Protein AF-A0A9X4XJL2-F1 (afdb_monomer)

Nearest PDB structures (foldseek):
  5z7b-assembly1_A  TM=2.383E-01  e=1.051E+00  Corynebacterium glutamicum
  8h4l-assembly1_R  TM=2.242E-01  e=2.282E+00  Homo sapiens
  4zm1-assembly1_A  TM=1.437E-01  e=2.025E+00  Shigella flexneri

Solvent-accessible surface area (backbone atoms only — not comparable to full-atom values): 13896 Å² total; per-residue (Å²): 134,85,81,73,72,70,50,56,80,42,78,64,82,95,44,74,49,75,41,56,42,45,48,38,61,59,50,13,57,54,59,74,47,55,48,69,60,44,52,54,51,51,52,54,50,52,56,53,44,74,67,44,82,94,51,90,67,66,58,69,65,26,46,36,85,48,71,45,67,43,88,90,81,60,48,78,39,86,39,34,38,28,21,66,59,26,50,53,53,52,29,79,74,33,76,62,73,62,17,56,50,26,43,53,50,54,52,52,49,52,52,49,52,50,50,52,51,51,52,51,51,50,53,54,54,30,53,50,35,38,72,74,35,68,74,59,9,56,53,27,49,55,52,51,50,54,53,53,51,51,53,51,52,53,51,47,63,63,44,46,65,57,50,51,63,53,58,77,59,48,43,97,86,64,30,22,48,58,66,55,50,22,60,76,70,75,45,59,59,70,61,53,53,50,52,33,31,76,70,60,35,23,43,90,92,53,85,43,63,28,68,74,28,36,77,73,47,30,33,47,78,44,76,56,96,88,38,83,38,50,28,30,26,68,61,22,53,51,51,46,52,66,55,54,53,66,72,78,108

Secondary structure (DSSP, 8-state):
-------EEEEETTEEEEE-EEEHHHHHHHTTS-HHHHHHHHHHHHHHHHT-SSS---GGGTEEEEEEEPTTT--EEEEEEEEHHHHHHHHHTS-SHHHHHHHHHHHHHHHHHHHHHHHHHHHHHHHHHHHH-HHHHHHHHHHHHHHHHHHHHHHHHHHHHHHHHHHTT-BTTTBEEHHHHHHHTT--HHHHHHHHHHTTSB-TTSSPBPHHHHHTTSEEEEEETTEEEEEE-HHHHHHHHHHHGGG--

pLDDT: mean 84.7, std 14.56, range [26.33, 97.69]

Organism: NCBI:txid154288

Foldseek 3Di:
DPPPPQADWDDDDPDTDGFGFDKLCVLCVQLVHHSVVSVVVLVVVVVVQVVDPVDNDDSVQAWAWDWDQDPPPRDIDIMTGGGPVNLVVVLVVDDDPSSVSSVVVVVVVVVVSVVVVVVVVLLVVLVVQLVVDDPSVVVSVVVNCVVVVVVVVVVCVVVVVVVVLVVVQQDPVQWHALVRLCVSLVHDSVVLVVVCVVVQQAPPPDQDGDPVVVVVVQWDWDQDPNDTGITGHPVVSVVCCVPVVVVVD

Radius of gyration: 25.25 Å; Cα contacts (8 Å, |Δi|>4): 259; chains: 1; bounding box: 56×45×78 Å

Sequence (249 aa):
MNNVKLGISQSKGYENVEIKTISSREVATMMEMTHDNLLKKISKHIENFNKIEDVKINVFNYFLETTYKQTGNGKECKEYQVTKRGCEFLAHKTTGVKGDLFTVRYMERFEQMEKAIQERNEKASLLLAIYEGGQLGVSASKRLVEIETKELSQQVQVMTPKAESYDQFIDADGTYSTTNACKMLGLKRAEVFQWLRDKGLVYKKKTEATQKAVDKGYFKHVIKGGHSTMVITPKGIEFLRDTFLKQAS

Structure (mmCIF, N/CA/C/O backbone):
data_AF-A0A9X4XJL2-F1
#
_entry.id   AF-A0A9X4XJL2-F1
#
loop_
_atom_site.group_PDB
_atom_site.id
_atom_site.type_symbol
_atom_site.label_atom_id
_atom_site.label_alt_id
_atom_site.label_comp_id
_atom_site.label_asym_id
_atom_site.label_entity_id
_atom_site.label_seq_id
_atom_site.pdbx_PDB_ins_code
_atom_site.Cartn_x
_atom_site.Cartn_y
_atom_site.Cartn_z
_atom_site.occupancy
_atom_site.B_iso_or_equiv
_atom_site.auth_seq_id
_atom_site.auth_comp_id
_atom_site.auth_asym_id
_atom_site.auth_atom_id
_atom_site.pdbx_PDB_model_num
ATOM 1 N N . MET A 1 1 ? 11.492 3.601 -4.128 1.00 27.19 1 MET A N 1
ATOM 2 C CA . MET A 1 1 ? 11.412 3.335 -2.676 1.00 27.19 1 MET A CA 1
ATOM 3 C C . MET A 1 1 ? 10.044 3.781 -2.184 1.00 27.19 1 MET A C 1
ATOM 5 O O . MET A 1 1 ? 9.826 4.969 -1.986 1.00 27.19 1 MET A O 1
ATOM 9 N N . ASN A 1 2 ? 9.091 2.852 -2.087 1.00 26.33 2 ASN A N 1
ATOM 10 C CA . ASN A 1 2 ? 7.805 3.133 -1.455 1.00 26.33 2 ASN A CA 1
ATOM 11 C C . ASN A 1 2 ? 8.038 3.145 0.056 1.00 26.33 2 ASN A C 1
ATOM 13 O O . ASN A 1 2 ? 8.175 2.088 0.664 1.00 26.33 2 ASN A O 1
ATOM 17 N N . ASN A 1 3 ? 8.124 4.336 0.647 1.00 30.69 3 ASN A N 1
ATOM 18 C CA . ASN A 1 3 ? 8.116 4.496 2.098 1.00 30.69 3 ASN A CA 1
ATOM 19 C C . ASN A 1 3 ? 6.730 4.099 2.612 1.00 30.69 3 ASN A C 1
ATOM 21 O O . ASN A 1 3 ? 5.824 4.929 2.701 1.00 30.69 3 ASN A O 1
ATOM 25 N N . VAL A 1 4 ? 6.552 2.815 2.918 1.00 37.84 4 VAL A N 1
ATOM 26 C CA . VAL A 1 4 ? 5.419 2.351 3.713 1.00 37.84 4 VAL A CA 1
ATOM 27 C C . VAL A 1 4 ? 5.599 2.974 5.098 1.00 37.84 4 VAL A C 1
ATOM 29 O O . VAL A 1 4 ? 6.494 2.589 5.844 1.00 37.84 4 VAL A O 1
ATOM 32 N N . LYS A 1 5 ? 4.804 3.996 5.432 1.00 47.28 5 LYS A N 1
ATOM 33 C CA . LYS A 1 5 ? 4.668 4.441 6.825 1.00 47.28 5 LYS A CA 1
ATOM 34 C C . LYS A 1 5 ? 3.979 3.300 7.578 1.00 47.28 5 LYS A C 1
ATOM 36 O O . LYS A 1 5 ? 2.821 3.020 7.294 1.00 47.28 5 LYS A O 1
ATOM 41 N N . LEU A 1 6 ? 4.708 2.611 8.456 1.00 49.56 6 LEU A N 1
ATOM 42 C CA . LEU A 1 6 ? 4.277 1.335 9.053 1.00 49.56 6 LEU A CA 1
ATOM 43 C C . LEU A 1 6 ? 3.427 1.465 10.328 1.00 49.56 6 LEU A C 1
ATOM 45 O O . LEU A 1 6 ? 2.898 0.465 10.807 1.00 49.56 6 LEU A O 1
ATOM 49 N N . GLY A 1 7 ? 3.176 2.677 10.819 1.00 54.03 7 GLY A N 1
ATOM 50 C CA . GLY A 1 7 ? 2.242 2.877 11.920 1.00 54.03 7 GLY A CA 1
ATOM 51 C C . GLY A 1 7 ? 2.386 4.220 12.616 1.00 54.03 7 GLY A C 1
ATOM 52 O O . GLY A 1 7 ? 3.206 5.059 12.238 1.00 54.03 7 GLY A O 1
ATOM 53 N N . ILE A 1 8 ? 1.565 4.405 13.648 1.00 57.97 8 ILE A N 1
ATOM 54 C CA . ILE A 1 8 ? 1.714 5.461 14.653 1.00 57.97 8 ILE A CA 1
ATOM 55 C C . ILE A 1 8 ? 2.038 4.765 15.978 1.00 57.97 8 ILE A C 1
ATOM 57 O O . ILE A 1 8 ? 1.364 3.804 16.354 1.00 57.97 8 ILE A O 1
ATOM 61 N N . SER A 1 9 ? 3.070 5.235 16.678 1.00 52.47 9 SER A N 1
ATOM 62 C CA . SER A 1 9 ? 3.446 4.728 18.000 1.00 52.47 9 SER A CA 1
ATOM 63 C C . SER A 1 9 ? 2.454 5.206 19.063 1.00 52.47 9 SER A C 1
ATOM 65 O O . SER A 1 9 ? 2.155 6.399 19.137 1.00 52.47 9 SER A O 1
ATOM 67 N N . GLN A 1 10 ? 1.966 4.290 19.902 1.00 48.38 10 GLN A N 1
ATOM 68 C CA . GLN A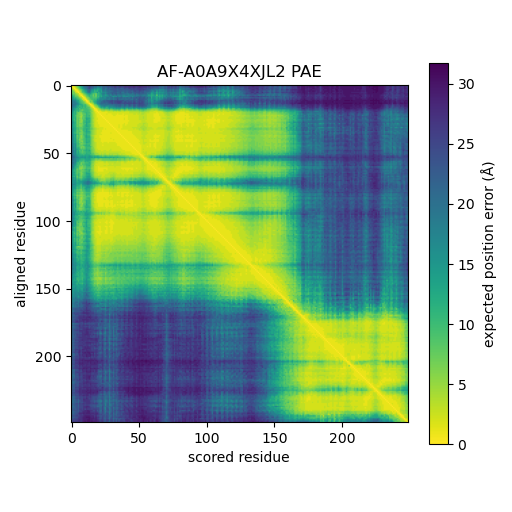 1 10 ? 1.284 4.628 21.154 1.00 48.38 10 GLN A CA 1
ATOM 69 C C . GLN A 1 10 ? 2.072 4.072 22.340 1.00 48.38 10 GLN A C 1
ATOM 71 O O . GLN A 1 10 ? 2.514 2.923 22.308 1.00 48.38 10 GLN A O 1
ATOM 76 N N . SER A 1 11 ? 2.196 4.869 23.402 1.00 43.78 11 SER A N 1
ATOM 77 C CA . SER A 1 11 ? 2.666 4.398 24.701 1.00 43.78 11 SER A CA 1
ATOM 78 C C . SER A 1 11 ? 1.482 3.862 25.509 1.00 43.78 11 SER A C 1
ATOM 80 O O . SER A 1 11 ? 0.509 4.571 25.772 1.00 43.78 11 SER A O 1
ATOM 82 N N . LYS A 1 12 ? 1.554 2.595 25.923 1.00 38.97 12 LYS A N 1
ATOM 83 C CA . LYS A 1 12 ? 0.644 2.020 26.920 1.00 38.97 12 LYS A CA 1
ATOM 84 C C . LYS A 1 12 ? 1.492 1.477 28.069 1.00 38.97 12 LYS A C 1
ATOM 86 O O . LYS A 1 12 ? 1.874 0.314 28.078 1.00 38.97 12 LYS A O 1
ATOM 91 N N . GLY A 1 13 ? 1.841 2.343 29.021 1.00 52.84 13 GLY A N 1
ATOM 92 C CA . GLY A 1 13 ? 2.841 2.013 30.045 1.00 52.84 13 GLY A CA 1
ATOM 93 C C . GLY A 1 13 ? 4.254 1.933 29.451 1.00 52.84 13 GLY A C 1
ATOM 94 O O . GLY A 1 13 ? 4.650 2.837 28.720 1.00 52.84 13 GLY A O 1
ATOM 95 N N . TYR A 1 14 ? 5.003 0.866 29.758 1.00 37.62 14 TYR A N 1
ATOM 96 C CA . TYR A 1 14 ? 6.385 0.644 29.292 1.00 37.62 14 TYR A CA 1
ATOM 97 C C . TYR A 1 14 ? 6.495 0.041 27.876 1.00 37.62 14 TYR A C 1
ATOM 99 O O . TYR A 1 14 ? 7.600 -0.080 27.353 1.00 37.62 14 TYR A O 1
ATOM 107 N N . GLU A 1 15 ? 5.379 -0.319 27.233 1.00 37.50 15 GLU A N 1
ATOM 108 C CA . GLU A 1 15 ? 5.375 -0.904 25.887 1.00 37.50 15 GLU A CA 1
ATOM 109 C C . GLU A 1 15 ? 4.966 0.131 24.828 1.00 37.50 15 GLU A C 1
ATOM 111 O O . GLU A 1 15 ? 3.871 0.703 24.866 1.00 37.50 15 GLU A O 1
ATOM 116 N N . ASN A 1 16 ? 5.854 0.359 23.855 1.00 50.12 16 ASN A N 1
ATOM 117 C CA . ASN A 1 16 ? 5.514 1.017 22.594 1.00 50.12 16 ASN A CA 1
ATOM 118 C C . ASN A 1 16 ? 4.884 -0.027 21.667 1.00 50.12 16 ASN A C 1
ATOM 120 O O . ASN A 1 16 ? 5.592 -0.858 21.099 1.00 50.12 16 ASN A O 1
ATOM 124 N N . VAL A 1 17 ? 3.562 0.017 21.498 1.00 56.72 17 VAL A N 1
ATOM 125 C CA . VAL A 1 17 ? 2.870 -0.847 20.533 1.00 56.72 17 VAL A CA 1
ATOM 126 C C . VAL A 1 17 ? 2.779 -0.097 19.208 1.00 56.72 17 VAL A C 1
ATOM 128 O O . VAL A 1 17 ? 2.128 0.945 19.111 1.00 56.72 17 VAL A O 1
ATOM 131 N N . GLU A 1 18 ? 3.448 -0.611 18.177 1.00 70.88 18 GLU A N 1
ATOM 132 C CA . GLU A 1 18 ? 3.324 -0.091 16.815 1.00 70.88 18 GLU A CA 1
ATOM 133 C C . GLU A 1 18 ? 1.948 -0.476 16.255 1.00 70.88 18 GLU A C 1
ATOM 135 O O . GLU A 1 18 ? 1.662 -1.644 15.980 1.00 70.88 18 GLU A O 1
ATOM 140 N N . ILE A 1 19 ? 1.057 0.510 16.111 1.00 79.75 19 ILE A N 1
ATOM 141 C CA . ILE A 1 19 ? -0.278 0.273 15.564 1.00 79.75 19 ILE A CA 1
ATOM 142 C C . ILE A 1 19 ? -0.204 0.359 14.044 1.00 79.75 19 ILE A C 1
ATOM 144 O O . ILE A 1 19 ? -0.042 1.440 13.469 1.00 79.75 19 ILE A O 1
ATOM 148 N N . LYS A 1 20 ? -0.387 -0.793 13.395 1.00 90.56 20 LYS A N 1
ATOM 149 C CA . LYS A 1 20 ? -0.485 -0.898 11.937 1.00 90.56 20 LYS A CA 1
ATOM 150 C C . LYS A 1 20 ? -1.740 -0.175 11.462 1.00 90.56 20 LYS A C 1
ATOM 152 O O . LYS A 1 20 ? -2.849 -0.430 11.944 1.00 90.56 20 LYS A O 1
ATOM 157 N N . THR A 1 21 ? -1.561 0.727 10.508 1.00 94.06 21 THR A N 1
ATOM 158 C CA . THR A 1 21 ? -2.636 1.565 9.976 1.00 94.06 21 THR A CA 1
ATOM 159 C C . THR A 1 21 ? -2.495 1.751 8.471 1.00 94.06 21 THR A C 1
ATOM 161 O O . THR A 1 21 ? -1.401 1.653 7.920 1.00 94.06 21 THR A O 1
ATOM 164 N N . ILE A 1 22 ? -3.618 2.023 7.812 1.00 94.69 22 ILE A N 1
ATOM 165 C CA . ILE A 1 22 ? -3.701 2.388 6.399 1.00 94.69 22 ILE A CA 1
ATOM 166 C C . ILE A 1 22 ? -4.167 3.842 6.319 1.00 94.69 22 ILE A C 1
ATOM 168 O O . ILE A 1 22 ? -5.108 4.240 7.006 1.00 94.69 22 ILE A O 1
ATOM 172 N N . SER A 1 23 ? -3.539 4.646 5.462 1.00 95.56 23 SER A N 1
ATOM 173 C CA . SER A 1 23 ? -3.968 6.034 5.274 1.00 95.56 23 SER A CA 1
ATOM 174 C C . SER A 1 23 ? -5.397 6.108 4.725 1.00 95.56 23 SER A C 1
ATOM 176 O O . SER A 1 23 ? -5.787 5.337 3.850 1.00 95.56 23 SER A O 1
ATOM 178 N N . SER A 1 24 ? -6.185 7.081 5.172 1.00 96.44 24 SER A N 1
ATOM 179 C CA . SER A 1 24 ? -7.554 7.278 4.673 1.00 96.44 24 SER A CA 1
ATOM 180 C C . SER A 1 24 ? -7.608 7.555 3.166 1.00 96.44 24 SER A C 1
ATOM 182 O O . SER A 1 24 ? -8.603 7.234 2.530 1.00 96.44 24 SER A O 1
ATOM 184 N N . ARG A 1 25 ? -6.539 8.077 2.553 1.00 94.25 25 ARG A N 1
ATOM 185 C CA . ARG A 1 25 ? -6.450 8.193 1.088 1.00 94.25 25 ARG A CA 1
ATOM 186 C C . ARG A 1 25 ? -6.420 6.826 0.413 1.00 94.25 25 ARG A C 1
ATOM 188 O O . ARG A 1 25 ? -7.146 6.597 -0.545 1.00 94.25 25 ARG A O 1
ATOM 195 N N . GLU A 1 26 ? -5.619 5.912 0.945 1.00 95.00 26 GLU A N 1
ATOM 196 C CA . GLU A 1 26 ? -5.543 4.539 0.453 1.00 95.00 26 GLU A CA 1
ATOM 197 C C . GLU A 1 26 ? -6.852 3.776 0.711 1.00 95.00 26 GLU A C 1
ATOM 199 O O . GLU A 1 26 ? -7.365 3.127 -0.199 1.00 95.00 26 GLU A O 1
ATOM 204 N N . VAL A 1 27 ? -7.461 3.934 1.893 1.00 96.81 27 VAL A N 1
ATOM 205 C CA . VAL A 1 27 ? -8.791 3.369 2.189 1.00 96.81 27 VAL A CA 1
ATOM 206 C C . VAL A 1 27 ? -9.847 3.892 1.211 1.00 96.81 27 VAL A C 1
ATOM 208 O O . VAL A 1 27 ? -10.667 3.113 0.732 1.00 96.81 27 VAL A O 1
ATOM 211 N N . ALA A 1 28 ? -9.822 5.183 0.864 1.00 95.69 28 ALA A N 1
ATOM 212 C CA . ALA A 1 28 ? -10.771 5.763 -0.088 1.00 95.69 28 ALA A CA 1
ATOM 213 C C . ALA A 1 28 ? -10.651 5.106 -1.473 1.00 95.69 28 ALA A C 1
ATOM 215 O O . ALA A 1 28 ? -11.667 4.728 -2.058 1.00 95.69 28 ALA A O 1
ATOM 216 N N . THR A 1 29 ? -9.420 4.866 -1.939 1.00 94.94 29 THR A N 1
ATOM 217 C CA . THR A 1 29 ? -9.152 4.094 -3.161 1.00 94.94 29 THR A CA 1
ATOM 218 C C . THR A 1 29 ? -9.683 2.664 -3.053 1.00 94.94 29 THR A C 1
ATOM 220 O O . THR A 1 29 ? -10.363 2.194 -3.965 1.00 94.94 29 THR A O 1
ATOM 223 N N . MET A 1 30 ? -9.437 1.970 -1.934 1.00 94.69 30 MET A N 1
ATOM 224 C CA . MET A 1 30 ? -9.928 0.599 -1.730 1.00 94.69 30 MET A CA 1
ATOM 225 C C . MET A 1 30 ? -11.458 0.516 -1.725 1.00 94.69 30 MET A C 1
ATOM 227 O O . MET A 1 30 ? -12.001 -0.469 -2.221 1.00 94.69 30 MET A O 1
ATOM 231 N N . MET A 1 31 ? -12.137 1.543 -1.207 1.00 94.19 31 MET A N 1
ATOM 232 C CA . MET A 1 31 ? -13.600 1.660 -1.172 1.00 94.19 31 MET A CA 1
ATOM 233 C C . MET A 1 31 ? -14.211 2.273 -2.445 1.00 94.19 31 MET A C 1
ATOM 235 O O . MET A 1 31 ? -15.429 2.454 -2.505 1.00 94.19 31 MET A O 1
ATOM 239 N N . GLU A 1 32 ? -13.391 2.614 -3.443 1.00 93.81 32 GLU A N 1
ATOM 240 C CA . GLU A 1 32 ? -13.813 3.234 -4.708 1.00 93.81 32 GLU A CA 1
ATOM 241 C C . GLU A 1 32 ? -14.633 4.519 -4.505 1.00 93.81 32 GLU A C 1
ATOM 243 O O . GLU A 1 32 ? -15.691 4.724 -5.111 1.00 93.81 32 GLU A O 1
ATOM 248 N N . MET A 1 33 ? -14.147 5.394 -3.620 1.00 92.62 33 MET A N 1
ATOM 249 C CA . MET A 1 33 ? -14.729 6.709 -3.353 1.00 92.62 33 MET A CA 1
ATOM 250 C C . MET A 1 33 ? -13.659 7.792 -3.227 1.00 92.62 33 MET A C 1
ATOM 252 O O . MET A 1 33 ? -12.479 7.517 -3.032 1.00 92.62 33 MET A O 1
ATOM 256 N N . THR A 1 34 ? -14.073 9.054 -3.322 1.00 94.44 34 THR A N 1
ATOM 257 C CA . THR A 1 34 ? -13.159 10.180 -3.113 1.00 94.44 34 THR A CA 1
ATOM 258 C C . THR A 1 34 ? -12.729 10.266 -1.650 1.00 94.44 34 THR A C 1
ATOM 260 O O . THR A 1 34 ? -13.485 9.917 -0.737 1.00 94.44 34 THR A O 1
ATOM 263 N N . HIS A 1 35 ? -11.519 10.781 -1.415 1.00 95.00 35 HIS A N 1
ATOM 264 C CA . HIS A 1 35 ? -11.005 10.978 -0.057 1.00 95.00 35 HIS A CA 1
ATOM 265 C C . HIS A 1 35 ? -11.920 11.882 0.780 1.00 95.00 35 HIS A C 1
ATOM 267 O O . HIS A 1 35 ? -12.228 11.541 1.915 1.00 95.00 35 HIS A O 1
ATOM 273 N N . ASP A 1 36 ? -12.449 12.960 0.195 1.00 94.19 36 ASP A N 1
ATOM 274 C CA . ASP A 1 36 ? -13.407 13.861 0.852 1.00 94.19 36 ASP A CA 1
ATOM 275 C C . ASP A 1 36 ? -14.688 13.140 1.317 1.00 94.19 36 ASP A C 1
ATOM 277 O O . ASP A 1 36 ? -15.130 13.314 2.455 1.00 94.19 36 ASP A O 1
ATOM 281 N N . ASN A 1 37 ? -15.251 12.263 0.477 1.00 96.06 37 ASN A N 1
ATOM 282 C CA . ASN A 1 37 ? -16.430 11.476 0.844 1.00 96.06 37 ASN A CA 1
ATOM 283 C C . ASN A 1 37 ? -16.128 10.509 1.991 1.00 96.06 37 ASN A C 1
ATOM 285 O O . ASN A 1 37 ? -16.953 10.353 2.897 1.00 96.06 37 ASN A O 1
ATOM 289 N N . LEU A 1 38 ? -14.945 9.888 1.987 1.00 97.62 38 LEU A N 1
ATOM 290 C CA . LEU A 1 38 ? -14.531 9.032 3.091 1.00 97.62 38 LEU A CA 1
ATOM 291 C C . LEU A 1 38 ? -14.344 9.832 4.386 1.00 97.62 38 LEU A C 1
ATOM 293 O O . LEU A 1 38 ? -14.813 9.385 5.430 1.00 97.62 38 LEU A O 1
ATOM 297 N N . LEU A 1 39 ? -13.709 11.009 4.339 1.00 97.50 39 LEU A N 1
ATOM 298 C CA . LEU A 1 39 ? -13.531 11.862 5.520 1.00 97.50 39 LEU A CA 1
ATOM 299 C C . LEU A 1 39 ? -14.883 12.224 6.145 1.00 97.50 39 LEU A C 1
ATOM 301 O O . LEU A 1 39 ? -15.064 12.036 7.346 1.00 97.50 39 LEU A O 1
ATOM 305 N N . LYS A 1 40 ? -15.861 12.640 5.330 1.00 97.62 40 LYS A N 1
ATOM 306 C CA . LYS A 1 40 ? -17.237 12.905 5.786 1.00 97.62 40 LYS A CA 1
ATOM 307 C C . LYS A 1 40 ? -17.889 11.665 6.400 1.00 97.62 40 LYS A C 1
ATOM 309 O O . LYS A 1 40 ? -18.535 11.764 7.444 1.00 97.62 40 LYS A O 1
ATOM 314 N N . LYS A 1 41 ? -17.707 10.489 5.783 1.00 97.56 41 LYS A N 1
ATOM 315 C CA . LYS A 1 41 ? -18.221 9.212 6.306 1.00 97.56 41 LYS A CA 1
ATOM 316 C C . LYS A 1 41 ? -17.611 8.885 7.674 1.00 97.56 41 LYS A C 1
ATOM 318 O O . LYS A 1 41 ? -18.354 8.559 8.597 1.00 97.56 41 LYS A O 1
ATOM 323 N N . ILE A 1 42 ? -16.292 9.022 7.826 1.00 97.69 42 ILE A N 1
ATOM 324 C CA . ILE A 1 42 ? -15.585 8.813 9.098 1.00 97.69 42 ILE A CA 1
ATOM 325 C C . ILE A 1 42 ? -16.082 9.803 10.156 1.00 97.69 42 ILE A C 1
ATOM 327 O O . ILE A 1 42 ? -16.461 9.371 11.242 1.00 97.69 42 ILE A O 1
ATOM 331 N N . SER A 1 43 ? -16.168 11.100 9.842 1.00 96.69 43 SER A N 1
ATOM 332 C CA . SER A 1 43 ? -16.673 12.117 10.775 1.00 96.69 43 SER A CA 1
ATOM 333 C C . SER A 1 43 ? -18.085 11.800 11.268 1.00 96.69 43 SER A C 1
ATOM 335 O O . SER A 1 43 ? -18.319 11.803 12.473 1.00 96.69 43 SER A O 1
ATOM 337 N N . LYS A 1 44 ? -18.996 11.395 10.372 1.00 97.44 44 LYS A N 1
ATOM 338 C CA . LYS A 1 44 ? -20.353 10.970 10.749 1.00 97.44 44 LYS A CA 1
ATOM 339 C C . LYS A 1 44 ? -20.352 9.755 11.684 1.00 97.44 44 LYS A C 1
ATOM 341 O O . LYS A 1 44 ? -21.167 9.669 12.599 1.00 97.44 44 LYS A O 1
ATOM 346 N N . HIS A 1 45 ? -19.454 8.795 11.469 1.00 96.56 45 HIS A N 1
ATOM 347 C CA . HIS A 1 45 ? -19.327 7.644 12.364 1.00 96.56 45 HIS A CA 1
ATOM 348 C C . HIS A 1 45 ? -18.763 8.029 13.735 1.00 96.56 45 HIS A C 1
ATOM 350 O O . HIS A 1 45 ? -19.264 7.529 14.737 1.00 96.56 45 HIS A O 1
ATOM 356 N N . ILE A 1 46 ? -17.795 8.946 13.790 1.00 95.75 46 ILE A N 1
ATOM 357 C CA . ILE A 1 46 ? -17.260 9.492 15.045 1.00 95.75 46 ILE A CA 1
ATOM 358 C C . ILE A 1 46 ? -18.359 10.230 15.824 1.00 95.75 46 ILE A C 1
ATOM 360 O O . ILE A 1 46 ? -18.522 10.000 17.019 1.00 95.75 46 ILE A O 1
ATOM 364 N N . GLU A 1 47 ? -19.166 11.054 15.154 1.00 95.75 47 GLU A N 1
ATOM 365 C CA . GLU A 1 47 ? -20.329 11.706 15.770 1.00 95.75 47 GLU A CA 1
ATOM 366 C C . GLU A 1 47 ? -21.323 10.688 16.336 1.00 95.75 47 GLU A C 1
ATOM 368 O O . GLU A 1 47 ? -21.826 10.869 17.441 1.00 95.75 47 GLU A O 1
ATOM 373 N N . ASN A 1 48 ? -21.591 9.599 15.608 1.00 94.88 48 ASN A N 1
ATOM 374 C CA . ASN A 1 48 ? -22.460 8.530 16.095 1.00 94.88 48 ASN A CA 1
ATOM 375 C C . ASN A 1 48 ? -21.854 7.792 17.296 1.00 94.88 48 ASN A C 1
ATOM 377 O O . ASN A 1 48 ? -22.591 7.454 18.214 1.00 94.88 48 ASN A O 1
ATOM 381 N N . PHE A 1 49 ? -20.536 7.562 17.322 1.00 94.12 49 PHE A N 1
ATOM 382 C CA . PHE A 1 49 ? -19.856 6.969 18.479 1.00 94.12 49 PHE A CA 1
ATOM 383 C C . PHE A 1 49 ? -20.020 7.826 19.733 1.00 94.12 49 PHE A C 1
ATOM 385 O O . PHE A 1 49 ? -20.276 7.286 20.802 1.00 94.12 49 PHE A O 1
ATOM 392 N N . ASN A 1 50 ? -19.946 9.149 19.590 1.00 90.94 50 ASN A N 1
ATOM 393 C CA . ASN A 1 50 ? -20.107 10.084 20.704 1.00 90.94 50 ASN A CA 1
ATOM 394 C C . ASN A 1 50 ? -21.550 10.172 21.237 1.00 90.94 50 ASN A C 1
ATOM 396 O O . ASN A 1 50 ? -21.752 10.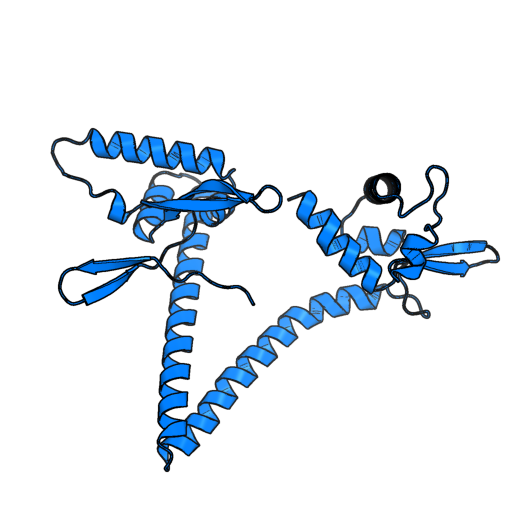719 22.315 1.00 90.94 50 ASN A O 1
ATOM 400 N N . LYS A 1 51 ? -22.544 9.661 20.497 1.00 93.94 51 LYS A N 1
ATOM 401 C CA . LYS A 1 51 ? -23.962 9.628 20.903 1.00 93.94 51 LYS A CA 1
ATOM 402 C C . LYS A 1 51 ? -24.366 8.336 21.619 1.00 93.94 51 LYS A C 1
ATOM 404 O O . LYS A 1 51 ? -25.512 8.216 22.033 1.00 93.94 51 LYS A O 1
ATOM 409 N N . ILE A 1 52 ? -23.473 7.351 21.708 1.00 92.88 52 ILE A N 1
ATOM 410 C CA . ILE A 1 52 ? -23.748 6.089 22.401 1.00 92.88 52 ILE A CA 1
ATOM 411 C C . ILE A 1 52 ? -23.441 6.296 23.887 1.00 92.88 52 ILE A C 1
ATOM 413 O O . ILE A 1 52 ? -22.281 6.450 24.261 1.00 92.88 52 ILE A O 1
ATOM 417 N N . GLU A 1 53 ? -24.481 6.322 24.721 1.00 88.38 53 GLU A N 1
ATOM 418 C CA . GLU A 1 53 ? -24.367 6.626 26.158 1.00 88.38 53 GLU A CA 1
ATOM 419 C C . GLU A 1 53 ? -23.943 5.403 26.990 1.00 88.38 53 GLU A C 1
ATOM 421 O O . GLU A 1 53 ? -23.139 5.533 27.912 1.00 88.38 53 GLU A O 1
ATOM 426 N N . ASP A 1 54 ? -24.401 4.204 26.615 1.00 88.12 54 ASP A N 1
ATOM 427 C CA . ASP A 1 54 ? -24.187 2.973 27.393 1.00 88.12 54 ASP A CA 1
ATOM 428 C C . ASP A 1 54 ? -22.738 2.457 27.359 1.00 88.12 54 ASP A C 1
ATOM 430 O O . ASP A 1 54 ? -22.309 1.701 28.233 1.00 88.12 54 ASP A O 1
ATOM 434 N N . VAL A 1 55 ? -21.966 2.826 26.329 1.00 88.62 55 VAL A N 1
ATOM 435 C CA . VAL A 1 55 ? -20.603 2.324 26.108 1.00 88.62 55 VAL A CA 1
ATOM 436 C C . VAL A 1 55 ? -19.699 3.437 25.595 1.00 88.62 55 VAL A C 1
ATOM 438 O O . VAL A 1 55 ? -19.887 3.960 24.498 1.00 88.62 55 VAL A O 1
ATOM 441 N N . LYS A 1 56 ? -18.621 3.722 26.333 1.00 87.56 56 LYS A N 1
ATOM 442 C CA . LYS A 1 56 ? -17.585 4.662 25.888 1.00 87.56 56 LYS A CA 1
ATOM 443 C C . LYS A 1 56 ? -16.734 4.049 24.774 1.00 87.56 56 LYS A C 1
ATOM 445 O O . LYS A 1 56 ? -15.797 3.289 25.029 1.00 87.56 56 LYS A O 1
ATOM 450 N N . ILE A 1 57 ? -17.022 4.416 23.529 1.00 90.38 57 ILE A N 1
ATOM 451 C CA . ILE A 1 57 ? -16.221 4.006 22.371 1.00 90.38 57 ILE A CA 1
ATOM 452 C C . ILE A 1 57 ? -14.980 4.894 22.261 1.00 90.38 57 ILE A C 1
ATOM 454 O O . ILE A 1 57 ? -15.071 6.102 22.057 1.00 90.38 57 ILE A O 1
ATOM 458 N N . ASN A 1 58 ? -13.793 4.292 22.341 1.00 92.25 58 ASN A N 1
ATOM 459 C CA . ASN A 1 58 ? -12.551 5.003 22.055 1.00 92.25 58 ASN A CA 1
ATOM 460 C C . ASN A 1 58 ? -12.310 5.082 20.536 1.00 92.25 58 ASN A C 1
ATOM 462 O O . ASN A 1 58 ? -11.933 4.086 19.912 1.00 92.25 58 ASN A O 1
ATOM 466 N N . VAL A 1 59 ? -12.494 6.273 19.958 1.00 92.12 59 VAL A N 1
ATOM 467 C CA . VAL A 1 59 ? -12.305 6.555 18.521 1.00 92.12 59 VAL A CA 1
ATOM 468 C C . VAL A 1 59 ? -10.904 6.175 18.033 1.00 92.12 59 VAL A C 1
ATOM 470 O O . VAL A 1 59 ? -10.775 5.648 16.928 1.00 92.12 59 VAL A O 1
ATOM 473 N N . PHE A 1 60 ? -9.871 6.341 18.868 1.00 90.06 60 PHE A N 1
ATOM 474 C CA . PHE A 1 60 ? -8.482 6.022 18.515 1.00 90.06 60 PHE A CA 1
ATOM 475 C C . PHE A 1 60 ? -8.260 4.545 18.171 1.00 90.06 60 PHE A C 1
ATOM 477 O O . PHE A 1 60 ? -7.311 4.222 17.462 1.00 90.06 60 PHE A O 1
ATOM 484 N N . ASN A 1 61 ? -9.140 3.642 18.616 1.00 92.69 61 ASN A N 1
ATOM 485 C CA . ASN A 1 61 ? -9.064 2.230 18.235 1.00 92.69 61 ASN A CA 1
ATOM 486 C C . ASN A 1 61 ? -9.411 1.994 16.755 1.00 92.69 61 ASN A C 1
ATOM 488 O O . ASN A 1 61 ? -9.120 0.918 16.231 1.00 92.69 61 ASN A O 1
ATOM 492 N N . TYR A 1 62 ? -10.034 2.971 16.090 1.00 95.75 62 TYR A N 1
ATOM 493 C CA . TYR A 1 62 ? -10.540 2.877 14.719 1.00 95.75 62 TYR A CA 1
ATOM 494 C C . TYR A 1 62 ? -9.871 3.897 13.794 1.00 95.75 62 TYR A C 1
ATOM 496 O O . TYR A 1 62 ? -9.389 3.536 12.718 1.00 95.75 62 TYR A O 1
ATOM 504 N N . PHE A 1 63 ? -9.829 5.161 14.218 1.00 96.06 63 PHE A N 1
ATOM 505 C CA . PHE A 1 63 ? -9.414 6.290 13.392 1.00 96.06 63 PHE A CA 1
ATOM 506 C C . PHE A 1 63 ? -8.487 7.212 14.186 1.00 96.06 63 PHE A C 1
ATOM 508 O O . PHE A 1 63 ? -8.872 7.746 15.225 1.00 96.06 63 PHE A O 1
ATOM 515 N N . LEU A 1 64 ? -7.271 7.416 13.681 1.00 94.19 64 LEU A N 1
ATOM 516 C CA . LEU A 1 64 ? -6.285 8.320 14.266 1.00 94.19 64 LEU A CA 1
ATOM 517 C C . LEU A 1 64 ? -6.195 9.562 13.384 1.00 94.19 64 LEU A C 1
ATOM 519 O O . LEU A 1 64 ? -5.818 9.464 12.217 1.00 94.19 64 LEU A O 1
ATOM 523 N N . GLU A 1 65 ? -6.584 10.719 13.912 1.00 93.88 65 GLU A N 1
ATOM 524 C CA . GLU A 1 65 ? -6.540 11.970 13.155 1.00 93.88 65 GLU A CA 1
ATOM 525 C C . GLU A 1 65 ? -5.095 12.430 12.934 1.00 93.88 65 GLU A C 1
ATOM 527 O O . GLU A 1 65 ? -4.286 12.466 13.858 1.00 93.88 65 GLU A O 1
ATOM 532 N N . THR A 1 66 ? -4.773 12.770 11.690 1.00 91.62 66 THR A N 1
ATOM 533 C CA . THR A 1 66 ? -3.458 13.222 11.229 1.00 91.62 66 THR A CA 1
ATOM 534 C C . THR A 1 66 ? -3.614 14.276 10.132 1.00 91.62 66 THR A C 1
ATOM 536 O O . THR A 1 66 ? -4.722 14.625 9.712 1.00 91.62 66 THR A O 1
ATOM 539 N N . THR A 1 67 ? -2.494 14.788 9.634 1.00 91.00 67 THR A N 1
ATOM 540 C CA . THR A 1 67 ? -2.464 15.679 8.476 1.00 91.00 67 THR A CA 1
ATOM 541 C C . THR A 1 67 ? -1.433 15.202 7.460 1.00 91.00 67 THR A C 1
ATOM 543 O O . THR A 1 67 ? -0.471 14.498 7.784 1.00 91.00 67 THR A O 1
ATOM 546 N N . TYR A 1 68 ? -1.626 15.598 6.206 1.00 84.69 68 TYR A N 1
ATOM 547 C CA . TYR A 1 68 ? -0.631 15.444 5.154 1.00 84.69 68 TYR A CA 1
ATOM 548 C C . TYR A 1 68 ? -0.462 16.755 4.393 1.00 84.69 68 TYR A C 1
ATOM 550 O O . TYR A 1 68 ? -1.378 17.572 4.323 1.00 84.69 68 TYR A O 1
ATOM 558 N N . LYS A 1 69 ? 0.713 16.945 3.791 1.00 84.06 69 LYS A N 1
ATOM 559 C CA . LYS A 1 69 ? 0.972 18.076 2.898 1.00 84.06 69 LYS A CA 1
ATOM 560 C C . LYS A 1 69 ? 0.628 17.684 1.470 1.00 84.06 69 LYS A C 1
ATOM 562 O O . LYS A 1 69 ? 1.145 16.689 0.956 1.00 84.06 69 LYS A O 1
ATOM 567 N N . GLN A 1 70 ? -0.244 18.456 0.834 1.00 77.56 70 GLN A N 1
ATOM 568 C CA . GLN A 1 70 ? -0.607 18.247 -0.559 1.00 77.56 70 GLN A CA 1
ATOM 569 C C . GLN A 1 70 ? 0.577 18.579 -1.481 1.00 77.56 70 GLN A C 1
ATOM 571 O O . GLN A 1 70 ? 1.285 19.573 -1.302 1.00 77.56 70 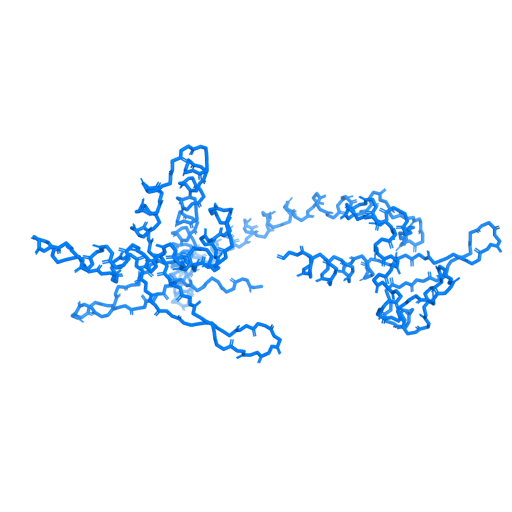GLN A O 1
ATOM 576 N N . THR A 1 71 ? 0.795 17.733 -2.486 1.00 76.94 71 THR A N 1
ATOM 577 C CA . THR A 1 71 ? 1.837 17.941 -3.493 1.00 76.94 71 THR A CA 1
ATOM 578 C C . THR A 1 71 ? 1.519 19.184 -4.328 1.00 76.94 71 THR A C 1
ATOM 580 O O . THR A 1 71 ? 0.425 19.307 -4.872 1.00 76.94 71 THR A O 1
ATOM 583 N N . GLY A 1 72 ? 2.478 20.105 -4.439 1.00 76.62 72 GLY A N 1
ATOM 584 C CA . GLY A 1 72 ? 2.376 21.317 -5.259 1.00 76.62 72 GLY A CA 1
ATOM 585 C C . GLY A 1 72 ? 2.258 22.600 -4.439 1.00 76.62 72 GLY A C 1
ATOM 586 O O . GLY A 1 72 ? 3.153 23.433 -4.499 1.00 76.62 72 GLY A O 1
ATOM 587 N N . ASN A 1 73 ? 1.184 22.753 -3.661 1.00 79.69 73 ASN A N 1
ATOM 588 C CA . ASN A 1 73 ? 0.928 23.967 -2.869 1.00 79.69 73 ASN A CA 1
ATOM 589 C C . ASN A 1 73 ? 1.383 23.860 -1.399 1.00 79.69 73 ASN A C 1
ATOM 591 O O . ASN A 1 73 ? 1.381 24.865 -0.695 1.00 79.69 73 ASN A O 1
ATOM 595 N N . GLY A 1 74 ? 1.739 22.660 -0.921 1.00 81.12 74 GLY A N 1
ATOM 596 C CA . GLY A 1 74 ? 2.175 22.429 0.459 1.00 81.12 74 GLY A CA 1
ATOM 597 C C . GLY A 1 74 ? 1.078 22.596 1.514 1.00 81.12 74 GLY A C 1
ATOM 598 O O . GLY A 1 74 ? 1.392 22.587 2.704 1.00 81.12 74 GLY A O 1
ATOM 599 N N . LYS A 1 75 ? -0.190 22.738 1.105 1.00 85.50 75 LYS A N 1
ATOM 600 C CA . LYS A 1 75 ? -1.318 22.924 2.021 1.00 85.50 75 LYS A CA 1
ATOM 601 C C . LYS A 1 75 ? -1.478 21.691 2.906 1.00 85.50 75 LYS A C 1
ATOM 603 O O . LYS A 1 75 ? -1.464 20.564 2.409 1.00 85.50 75 LYS A O 1
ATOM 608 N N . GLU A 1 76 ? -1.650 21.914 4.205 1.00 90.12 76 GLU A N 1
ATOM 609 C CA . GLU A 1 76 ? -2.002 20.842 5.130 1.00 90.12 76 GLU A CA 1
ATOM 610 C C . GLU A 1 76 ? -3.471 20.457 4.963 1.00 90.12 76 GLU A C 1
ATOM 612 O O . GLU A 1 76 ? -4.378 21.293 4.988 1.00 90.12 76 GLU A O 1
ATOM 617 N N . CYS A 1 77 ? -3.690 19.166 4.760 1.00 87.56 77 CYS A N 1
ATOM 618 C CA . CYS A 1 77 ? -4.991 18.564 4.559 1.00 87.56 77 CYS A CA 1
ATOM 619 C C . CYS A 1 77 ? -5.213 17.479 5.612 1.00 87.56 77 CYS A C 1
ATOM 621 O O . CYS A 1 77 ? -4.289 16.752 5.986 1.00 87.56 77 CYS A O 1
ATOM 623 N N . LYS A 1 78 ? -6.456 17.374 6.082 1.00 93.25 78 LYS A N 1
ATOM 624 C CA . LYS A 1 78 ? -6.869 16.378 7.069 1.00 93.25 78 LYS A CA 1
ATOM 625 C C . LYS A 1 78 ? -6.766 14.967 6.489 1.00 93.25 78 LYS A C 1
ATOM 627 O O . LYS A 1 78 ? -7.146 14.724 5.345 1.00 93.25 78 LYS A O 1
ATOM 632 N N . GLU A 1 79 ? -6.272 14.033 7.288 1.00 93.62 79 GLU A N 1
ATOM 633 C CA . GLU A 1 79 ? -6.165 12.613 6.958 1.00 93.62 79 GLU A CA 1
ATOM 634 C C . GLU A 1 79 ? -6.397 11.786 8.223 1.00 93.62 79 GLU A C 1
ATOM 636 O O . GLU A 1 79 ? -6.015 12.186 9.314 1.00 93.62 79 GLU A O 1
ATOM 641 N N . TYR A 1 80 ? -6.989 10.605 8.097 1.00 95.62 80 TYR A N 1
ATOM 642 C CA . TYR A 1 80 ? -6.970 9.613 9.169 1.00 95.62 80 TYR A CA 1
ATOM 643 C C . TYR A 1 80 ? -5.970 8.505 8.853 1.00 95.62 80 TYR A C 1
ATOM 645 O O . TYR A 1 80 ? -5.881 8.076 7.703 1.00 95.62 80 TYR A O 1
ATOM 653 N N . GLN A 1 81 ? -5.269 8.006 9.866 1.00 96.00 81 GLN A N 1
ATOM 654 C CA . GLN A 1 81 ? -4.699 6.664 9.834 1.00 96.00 81 GLN A CA 1
ATOM 655 C C . GLN A 1 81 ? -5.751 5.695 10.373 1.00 96.00 81 GLN A C 1
ATOM 657 O O . GLN A 1 81 ? -6.236 5.835 11.496 1.00 96.00 81 GLN A O 1
ATOM 662 N N . VAL A 1 82 ? -6.159 4.752 9.535 1.00 96.81 82 VAL A N 1
ATOM 663 C CA . VAL A 1 82 ? -7.259 3.826 9.798 1.00 96.81 82 VAL A CA 1
ATOM 664 C C . VAL A 1 82 ? -6.673 2.499 10.257 1.00 96.81 82 VAL A C 1
ATOM 666 O O . VAL A 1 82 ? -5.855 1.898 9.561 1.00 96.81 82 VAL A O 1
ATOM 669 N N . THR A 1 83 ? -7.060 2.038 11.443 1.00 96.50 83 THR A N 1
ATOM 670 C CA . THR A 1 83 ? -6.593 0.750 11.979 1.00 96.50 83 THR A CA 1
ATOM 671 C C . THR A 1 83 ? -7.260 -0.416 11.245 1.00 96.50 83 THR A C 1
ATOM 673 O O . THR A 1 83 ? -8.237 -0.234 10.512 1.00 96.50 83 THR A O 1
ATOM 676 N N . LYS A 1 84 ? -6.794 -1.647 11.493 1.00 95.56 84 LYS A N 1
ATOM 677 C CA . LYS A 1 84 ? -7.483 -2.858 11.015 1.00 95.56 84 LYS A CA 1
ATOM 678 C C . LYS A 1 84 ? -8.945 -2.896 11.479 1.00 95.56 84 LYS A C 1
ATOM 680 O O . LYS A 1 84 ? -9.836 -3.100 10.662 1.00 95.56 84 LYS A O 1
ATOM 685 N N . ARG A 1 85 ? -9.197 -2.551 12.749 1.00 96.00 85 ARG A N 1
ATOM 686 C CA . ARG A 1 85 ? -10.553 -2.432 13.318 1.00 96.00 85 ARG A CA 1
ATOM 687 C C . ARG A 1 85 ? -11.372 -1.324 12.656 1.00 96.00 85 ARG A C 1
ATOM 689 O O . ARG A 1 85 ? -12.575 -1.476 12.470 1.00 96.00 85 ARG A O 1
ATOM 696 N N . GLY A 1 86 ? -10.738 -0.209 12.292 1.00 97.25 86 GLY A N 1
ATOM 697 C CA . GLY A 1 86 ? -11.363 0.861 11.513 1.00 97.25 86 GLY A CA 1
ATOM 698 C C . GLY A 1 86 ? -11.825 0.382 10.136 1.00 97.25 86 GLY A C 1
ATOM 699 O O . GLY A 1 86 ? -12.949 0.678 9.731 1.00 97.25 86 GLY A O 1
ATOM 700 N N . CYS A 1 87 ? -10.996 -0.405 9.447 1.00 97.56 87 CYS A N 1
ATOM 701 C CA . CYS A 1 87 ? -11.350 -1.002 8.159 1.00 97.56 87 CYS A CA 1
ATOM 702 C C . CYS A 1 87 ? -12.475 -2.035 8.304 1.00 97.56 87 CYS A C 1
ATOM 704 O O . CYS A 1 87 ? -13.463 -1.943 7.583 1.00 97.56 87 CYS A O 1
ATOM 706 N N . GLU A 1 88 ? -12.387 -2.938 9.284 1.00 97.31 88 GLU A N 1
ATOM 707 C CA . GLU A 1 88 ? -13.450 -3.903 9.615 1.00 97.31 88 GLU A CA 1
ATOM 708 C C . GLU A 1 88 ? -14.785 -3.194 9.873 1.00 97.31 88 GLU A C 1
ATOM 710 O O . GLU A 1 88 ? -15.817 -3.543 9.301 1.00 97.31 88 GLU A O 1
ATOM 715 N N . PHE A 1 89 ? -14.769 -2.128 10.677 1.00 97.31 89 PHE A N 1
ATOM 716 C CA . PHE A 1 89 ? -15.961 -1.332 10.944 1.00 97.31 89 PHE A CA 1
ATOM 717 C C . PHE A 1 89 ? -16.544 -0.712 9.664 1.00 97.31 89 PHE A C 1
ATOM 719 O O . PHE A 1 89 ? -17.750 -0.800 9.425 1.00 97.31 89 PHE A O 1
ATOM 726 N N . LEU A 1 90 ? -15.706 -0.097 8.821 1.00 97.50 90 LEU A N 1
ATOM 727 C CA . LEU A 1 90 ? -16.145 0.497 7.554 1.00 97.50 90 LEU A CA 1
ATOM 728 C C . LEU A 1 90 ? -16.698 -0.553 6.580 1.00 97.50 90 LEU A C 1
ATOM 730 O O . LEU A 1 90 ? -17.677 -0.268 5.883 1.00 97.50 90 LEU A O 1
ATOM 734 N N . ALA A 1 91 ? -16.112 -1.750 6.558 1.00 95.81 91 ALA A N 1
ATOM 735 C CA . ALA A 1 91 ? -16.569 -2.879 5.758 1.00 95.81 91 ALA A CA 1
ATOM 736 C C . ALA A 1 91 ? -17.944 -3.359 6.224 1.00 95.81 91 ALA A C 1
ATOM 738 O O . ALA A 1 91 ? -18.872 -3.406 5.426 1.00 95.81 91 ALA A O 1
ATOM 739 N N . HIS A 1 92 ? -18.149 -3.553 7.529 1.00 95.56 92 HIS A N 1
ATOM 740 C CA . HIS A 1 92 ? -19.464 -3.903 8.080 1.00 95.56 92 HIS A CA 1
ATOM 741 C C . HIS A 1 92 ? -20.547 -2.842 7.833 1.00 95.56 92 HIS A C 1
ATOM 743 O O . HIS A 1 92 ? -21.740 -3.144 7.871 1.00 95.56 92 HIS A O 1
ATOM 749 N N . LYS A 1 93 ? -20.159 -1.584 7.592 1.00 94.38 93 LYS A N 1
ATOM 750 C CA . LYS A 1 93 ? -21.067 -0.483 7.223 1.00 94.38 93 LYS A CA 1
ATOM 751 C C . LYS A 1 93 ? -21.126 -0.223 5.715 1.00 94.38 93 LYS A C 1
ATOM 753 O O . LYS A 1 93 ? -21.629 0.823 5.293 1.00 94.38 93 LYS A O 1
ATOM 758 N N . THR A 1 94 ? -20.608 -1.136 4.900 1.00 91.06 94 THR A N 1
ATOM 759 C CA . THR A 1 94 ? -20.638 -1.067 3.438 1.00 91.06 94 THR A CA 1
ATOM 760 C C . THR A 1 94 ? -21.146 -2.401 2.901 1.00 91.06 94 THR A C 1
ATOM 762 O O . THR A 1 94 ? -20.518 -3.429 3.092 1.00 91.06 94 THR A O 1
ATOM 765 N N . THR A 1 95 ? -22.305 -2.402 2.250 1.00 89.38 95 THR A N 1
ATOM 766 C CA . THR A 1 95 ? -22.980 -3.631 1.807 1.00 89.38 95 THR A CA 1
ATOM 767 C C . THR A 1 95 ? -22.833 -3.869 0.305 1.00 89.38 95 THR A C 1
ATOM 769 O O . THR A 1 95 ? -22.613 -2.933 -0.468 1.00 89.38 95 THR A O 1
ATOM 772 N N . GLY A 1 96 ? -23.031 -5.121 -0.115 1.00 92.38 96 GLY A N 1
ATOM 773 C CA . GLY A 1 96 ? -22.977 -5.545 -1.515 1.00 92.38 96 GLY A CA 1
ATOM 774 C C . GLY A 1 96 ? -21.549 -5.708 -2.038 1.00 92.38 96 GLY A C 1
ATOM 775 O O . GLY A 1 96 ? -20.588 -5.630 -1.280 1.00 92.38 96 GLY A O 1
ATOM 776 N N . VAL A 1 97 ? -21.416 -5.863 -3.359 1.00 92.38 97 VAL A N 1
ATOM 777 C CA . VAL A 1 97 ? -20.148 -6.199 -4.042 1.00 92.38 97 VAL A CA 1
ATOM 778 C C . VAL A 1 97 ? -18.990 -5.264 -3.665 1.00 92.38 97 VAL A C 1
ATOM 780 O O . VAL A 1 97 ? -17.851 -5.700 -3.526 1.00 92.38 97 VAL A O 1
ATOM 783 N N . LYS A 1 98 ? -19.268 -3.972 -3.444 1.00 89.75 98 LYS A N 1
ATOM 784 C CA . LYS A 1 98 ? -18.250 -2.999 -3.011 1.00 89.75 98 LYS A CA 1
ATOM 785 C C . LYS A 1 98 ? -17.750 -3.244 -1.583 1.00 89.75 98 LYS A C 1
ATOM 787 O O . LYS A 1 98 ? -16.586 -2.978 -1.301 1.00 89.75 98 LYS A O 1
ATOM 792 N N . GLY A 1 99 ? -18.616 -3.726 -0.692 1.00 91.94 99 GLY A N 1
ATOM 793 C CA . GLY A 1 99 ? -18.254 -4.119 0.670 1.00 91.94 99 GLY A CA 1
ATOM 794 C C . GLY A 1 99 ? -17.357 -5.353 0.683 1.00 91.94 99 GLY A C 1
ATOM 795 O O . GLY A 1 99 ? -16.314 -5.338 1.338 1.00 91.94 99 GLY A O 1
ATOM 796 N N . ASP A 1 100 ? -17.704 -6.367 -0.112 1.00 93.62 100 ASP A N 1
ATOM 797 C CA . ASP A 1 100 ? -16.901 -7.589 -0.259 1.00 93.62 100 ASP A CA 1
ATOM 798 C C . ASP A 1 100 ? -15.509 -7.262 -0.816 1.00 93.62 100 ASP A C 1
ATOM 800 O O . ASP A 1 100 ? -1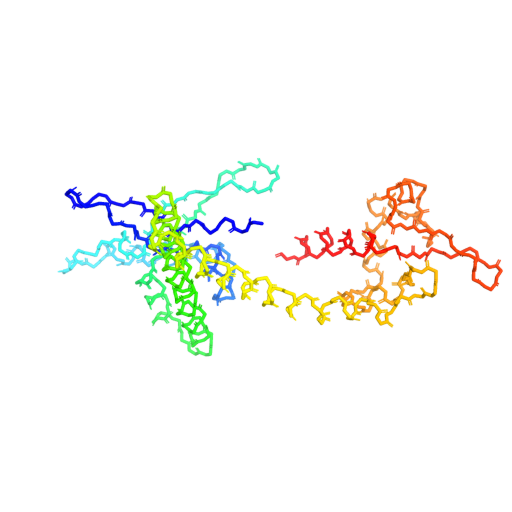4.487 -7.647 -0.246 1.00 93.62 100 ASP A O 1
ATOM 804 N N . LEU A 1 101 ? -15.461 -6.453 -1.879 1.00 93.44 101 LEU A N 1
ATOM 805 C CA . LEU A 1 101 ? -14.215 -6.014 -2.503 1.00 93.44 101 LEU A CA 1
ATOM 806 C C . LEU A 1 101 ? -13.332 -5.211 -1.543 1.00 93.44 101 LEU A C 1
ATOM 808 O O . LEU A 1 101 ? -12.125 -5.444 -1.474 1.00 93.44 101 LEU A O 1
ATOM 812 N N . PHE A 1 102 ? -13.915 -4.276 -0.788 1.00 96.75 102 PHE A N 1
ATOM 813 C CA . PHE A 1 102 ? -13.171 -3.532 0.226 1.00 96.75 102 PHE A CA 1
ATOM 814 C C . PHE A 1 102 ? -12.611 -4.465 1.305 1.00 96.75 102 PHE A C 1
ATOM 816 O O . PHE A 1 102 ? -11.458 -4.300 1.704 1.00 96.75 102 PHE A O 1
ATOM 823 N N . THR A 1 103 ? -13.398 -5.460 1.726 1.00 96.19 103 THR A N 1
ATOM 824 C CA . THR A 1 103 ? -12.998 -6.439 2.743 1.00 96.19 103 THR A CA 1
ATOM 825 C C . THR A 1 103 ? -11.756 -7.208 2.322 1.00 96.19 103 THR A C 1
ATOM 827 O O . THR A 1 103 ? -10.756 -7.201 3.037 1.00 96.19 103 THR A O 1
ATOM 830 N N . VAL A 1 104 ? -11.777 -7.780 1.117 1.00 96.25 104 VAL A N 1
ATOM 831 C CA . VAL A 1 104 ? -10.620 -8.487 0.552 1.00 96.25 104 VAL A CA 1
ATOM 832 C C . VAL A 1 104 ? -9.407 -7.557 0.456 1.00 96.25 104 VAL A C 1
ATOM 834 O O . VAL A 1 104 ? -8.334 -7.891 0.956 1.00 96.25 104 VAL A O 1
ATOM 837 N N . ARG A 1 105 ? -9.582 -6.346 -0.094 1.00 95.75 105 ARG A N 1
ATOM 838 C CA . ARG A 1 105 ? -8.485 -5.383 -0.295 1.00 95.75 105 ARG A CA 1
ATOM 839 C C . ARG A 1 105 ? -7.784 -4.994 1.006 1.00 95.75 105 ARG A C 1
ATOM 841 O O . ARG A 1 105 ? -6.554 -4.975 1.043 1.00 95.75 105 ARG A O 1
ATOM 848 N N . TYR A 1 106 ? -8.526 -4.663 2.069 1.00 96.00 106 TYR A N 1
ATOM 849 C CA . TYR A 1 106 ? -7.869 -4.282 3.322 1.00 96.00 106 TYR A CA 1
ATOM 850 C C . TYR A 1 106 ? -7.228 -5.498 4.004 1.00 96.00 106 TYR A C 1
ATOM 852 O O . TYR A 1 106 ? -6.152 -5.351 4.580 1.00 96.00 106 TYR A O 1
ATOM 860 N N . MET A 1 107 ? -7.836 -6.691 3.927 1.00 96.06 107 MET A N 1
ATOM 861 C CA . MET A 1 107 ? -7.259 -7.914 4.500 1.00 96.06 107 MET A CA 1
ATOM 862 C C . MET A 1 107 ? -5.913 -8.247 3.857 1.00 96.06 107 MET A C 1
ATOM 864 O O . MET A 1 107 ? -4.916 -8.364 4.570 1.00 96.06 107 MET A O 1
ATOM 868 N N . GLU A 1 108 ? -5.863 -8.292 2.525 1.00 95.88 108 GLU A N 1
ATOM 869 C CA . GLU A 1 108 ? -4.622 -8.502 1.773 1.00 95.88 108 GLU A CA 1
ATOM 870 C C . GLU A 1 108 ? -3.586 -7.427 2.101 1.00 95.88 108 GLU A C 1
ATOM 872 O O . GLU A 1 108 ? -2.402 -7.720 2.272 1.00 95.88 108 GLU A O 1
ATOM 877 N N . ARG A 1 109 ? -4.016 -6.168 2.237 1.00 93.81 109 ARG A N 1
ATOM 878 C CA . ARG A 1 109 ? -3.102 -5.077 2.565 1.00 93.81 109 ARG A CA 1
ATOM 879 C C . ARG A 1 109 ? -2.472 -5.233 3.946 1.00 93.81 109 ARG A C 1
ATOM 881 O O . ARG A 1 109 ? -1.264 -5.032 4.076 1.00 93.81 109 ARG A O 1
ATOM 888 N N . PHE A 1 110 ? -3.252 -5.580 4.966 1.00 94.25 110 PHE A N 1
ATOM 889 C CA . PHE A 1 110 ? -2.705 -5.833 6.300 1.00 94.25 110 PHE A CA 1
ATOM 890 C C . PHE A 1 110 ? -1.809 -7.074 6.312 1.00 94.25 110 PHE A C 1
ATOM 892 O O . PHE A 1 110 ? -0.749 -7.022 6.927 1.00 94.25 110 PHE A O 1
ATOM 899 N N . GLU A 1 111 ? -2.156 -8.135 5.581 1.00 93.44 111 GLU A N 1
ATOM 900 C CA . GLU A 1 111 ? -1.291 -9.313 5.438 1.00 93.44 111 GLU A CA 1
ATOM 901 C C . GLU A 1 111 ? 0.051 -8.956 4.770 1.00 93.44 111 GLU A C 1
ATOM 903 O O . GLU A 1 111 ? 1.114 -9.387 5.217 1.00 93.44 111 GLU A O 1
ATOM 908 N N . GLN A 1 112 ? 0.037 -8.104 3.741 1.00 91.19 112 GLN A N 1
ATOM 909 C CA . GLN A 1 112 ? 1.260 -7.585 3.118 1.00 91.19 112 GLN A CA 1
ATOM 910 C C . GLN A 1 112 ? 2.101 -6.759 4.098 1.00 91.19 112 GLN A C 1
ATOM 912 O O . GLN A 1 112 ? 3.323 -6.893 4.114 1.00 91.19 112 GLN A O 1
ATOM 917 N N . MET A 1 113 ? 1.473 -5.910 4.921 1.00 89.31 113 MET A N 1
ATOM 918 C CA . MET A 1 113 ? 2.185 -5.164 5.965 1.00 89.31 113 MET A CA 1
ATOM 919 C C . MET A 1 113 ? 2.814 -6.106 6.996 1.00 89.31 113 MET A C 1
ATOM 921 O O . MET A 1 113 ? 3.940 -5.876 7.429 1.00 89.31 113 MET A O 1
ATOM 925 N N . GLU A 1 114 ? 2.112 -7.174 7.378 1.00 89.94 114 GLU A N 1
ATOM 926 C CA . GLU A 1 114 ? 2.613 -8.188 8.308 1.00 89.94 114 GLU A CA 1
ATOM 927 C C . GLU A 1 114 ? 3.821 -8.931 7.750 1.00 89.94 114 GLU A C 1
ATOM 929 O O . GLU A 1 114 ? 4.842 -9.012 8.433 1.00 89.94 114 GLU A O 1
ATOM 934 N N . LYS A 1 115 ? 3.743 -9.382 6.494 1.00 90.12 115 LYS A N 1
ATOM 935 C CA . LYS A 1 115 ? 4.869 -10.011 5.793 1.00 90.12 115 LYS A CA 1
ATOM 936 C C . LYS A 1 115 ? 6.071 -9.072 5.706 1.00 90.12 115 LYS A C 1
ATOM 938 O O . LYS A 1 115 ? 7.166 -9.467 6.086 1.00 90.12 115 LYS A O 1
ATOM 943 N N . ALA A 1 116 ? 5.860 -7.812 5.325 1.00 87.88 116 ALA A N 1
ATOM 944 C CA . ALA A 1 116 ? 6.941 -6.832 5.216 1.00 87.88 116 ALA A CA 1
ATOM 945 C C . ALA A 1 116 ? 7.634 -6.547 6.562 1.00 87.88 116 ALA A C 1
ATOM 947 O O . ALA A 1 116 ? 8.853 -6.383 6.613 1.00 87.88 116 ALA A O 1
ATOM 948 N N . ILE A 1 117 ? 6.878 -6.489 7.664 1.00 87.31 117 ILE A N 1
ATOM 949 C CA . ILE A 1 117 ? 7.448 -6.322 9.010 1.00 87.31 117 ILE A CA 1
ATOM 950 C C . ILE A 1 117 ? 8.234 -7.571 9.414 1.00 87.31 117 ILE A C 1
ATOM 952 O O . ILE A 1 117 ? 9.346 -7.449 9.927 1.00 87.31 117 ILE A O 1
ATOM 956 N N . GLN A 1 118 ? 7.685 -8.760 9.162 1.00 88.81 118 GLN A N 1
ATOM 957 C CA . GLN A 1 118 ? 8.350 -10.021 9.475 1.00 88.81 118 GLN A CA 1
ATOM 958 C C . GLN A 1 118 ? 9.676 -10.156 8.717 1.00 88.81 118 GLN A C 1
ATOM 960 O O . GLN A 1 118 ? 10.702 -10.425 9.335 1.00 88.81 118 GLN A O 1
ATOM 965 N N . GLU A 1 119 ? 9.674 -9.897 7.410 1.00 88.62 119 GLU A N 1
ATOM 966 C CA . GLU A 1 119 ? 10.873 -9.927 6.566 1.00 88.62 119 GLU A CA 1
ATOM 967 C C . GLU A 1 119 ? 11.901 -8.878 7.004 1.00 88.62 119 GLU A C 1
ATOM 969 O O . GLU A 1 119 ? 13.094 -9.169 7.075 1.00 88.62 119 GLU A O 1
ATOM 974 N N . ARG A 1 120 ? 11.462 -7.662 7.358 1.00 88.06 120 ARG A N 1
ATOM 975 C CA . ARG A 1 120 ? 12.352 -6.625 7.901 1.00 88.06 120 ARG A CA 1
ATOM 976 C C . ARG A 1 120 ? 13.025 -7.082 9.195 1.00 88.06 120 ARG A C 1
ATOM 978 O O . ARG A 1 120 ? 14.226 -6.868 9.354 1.00 88.06 120 ARG A O 1
ATOM 985 N N . ASN A 1 121 ? 12.265 -7.681 10.107 1.00 89.69 121 ASN A N 1
ATOM 986 C CA . ASN A 1 121 ? 12.785 -8.169 11.383 1.00 89.69 121 ASN A CA 1
ATOM 987 C C . ASN A 1 121 ? 13.727 -9.365 11.184 1.00 89.69 121 ASN A C 1
ATOM 989 O O . ASN A 1 121 ? 14.780 -9.412 11.817 1.00 89.69 121 ASN A O 1
ATOM 993 N N . GLU A 1 122 ? 13.401 -10.283 10.267 1.00 91.94 122 GLU A N 1
ATOM 994 C CA . GLU A 1 122 ? 14.282 -11.390 9.873 1.00 91.94 122 GLU A CA 1
ATOM 995 C C . GLU A 1 122 ? 15.601 -10.847 9.314 1.00 91.94 122 GLU A C 1
ATOM 997 O O . GLU A 1 122 ? 16.664 -11.185 9.827 1.00 91.94 122 GLU A O 1
ATOM 1002 N N . LYS A 1 123 ? 15.556 -9.920 8.347 1.00 91.88 123 LYS A N 1
ATOM 1003 C CA . LYS A 1 123 ? 16.760 -9.274 7.798 1.00 91.88 123 LYS A CA 1
ATOM 1004 C C . LYS A 1 123 ? 17.585 -8.573 8.878 1.00 91.88 123 LYS A C 1
ATOM 1006 O O . LYS A 1 123 ? 18.802 -8.717 8.890 1.00 91.88 123 LYS A O 1
ATOM 1011 N N . ALA A 1 124 ? 16.949 -7.848 9.799 1.00 91.06 124 ALA A N 1
ATOM 1012 C CA . ALA A 1 124 ? 17.649 -7.189 10.902 1.00 91.06 124 ALA A CA 1
ATOM 1013 C C . ALA A 1 124 ? 18.357 -8.198 11.825 1.00 91.06 124 ALA A C 1
ATOM 1015 O O . ALA A 1 124 ? 19.514 -7.990 12.186 1.00 91.06 124 ALA A O 1
ATOM 1016 N N . SER A 1 125 ? 17.694 -9.310 12.155 1.00 92.94 125 SER A N 1
ATOM 1017 C CA . SER A 1 125 ? 18.285 -10.391 12.951 1.00 92.94 125 SER A CA 1
ATOM 1018 C C . SER A 1 125 ? 19.447 -11.073 12.227 1.00 92.94 125 SER A C 1
ATOM 1020 O O . SER A 1 125 ? 20.470 -11.347 12.851 1.00 92.94 125 SER A O 1
ATOM 1022 N N . LEU A 1 126 ? 19.320 -11.312 10.919 1.00 93.88 126 LEU A N 1
ATOM 1023 C CA . LEU A 1 126 ? 20.390 -11.886 10.103 1.00 93.88 126 LEU A CA 1
ATOM 1024 C C . LEU A 1 126 ? 21.603 -10.954 10.046 1.00 93.88 126 LEU A C 1
ATOM 1026 O O . LEU A 1 126 ? 22.723 -11.407 10.246 1.00 93.88 126 LEU A O 1
ATOM 1030 N N . LEU A 1 127 ? 21.393 -9.654 9.827 1.00 93.38 127 LEU A N 1
ATOM 1031 C CA . LEU A 1 127 ? 22.473 -8.663 9.802 1.00 93.38 127 LEU A CA 1
ATOM 1032 C C . LEU A 1 127 ? 23.236 -8.602 11.129 1.00 93.38 127 LEU A C 1
ATOM 1034 O O . LEU A 1 127 ? 24.462 -8.499 11.116 1.00 93.38 127 LEU A O 1
ATOM 1038 N N . LEU A 1 128 ? 22.532 -8.707 12.259 1.00 93.88 128 LEU A N 1
ATOM 1039 C CA . LEU A 1 128 ? 23.1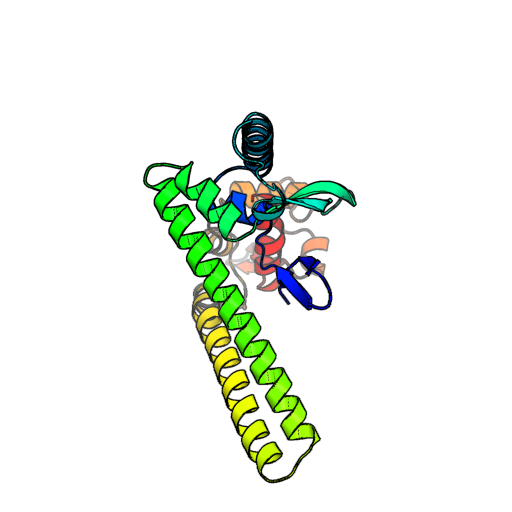70 -8.774 13.572 1.00 93.88 128 LEU A CA 1
ATOM 1040 C C . LEU A 1 128 ? 24.047 -10.030 13.705 1.00 93.88 128 LEU A C 1
ATOM 1042 O O . LEU A 1 128 ? 25.213 -9.917 14.069 1.00 93.88 128 LEU A O 1
ATOM 1046 N N . ALA A 1 129 ? 23.534 -11.201 13.319 1.00 94.62 129 ALA A N 1
ATOM 1047 C CA . ALA A 1 129 ? 24.306 -12.446 13.345 1.00 94.62 129 ALA A CA 1
ATOM 1048 C C . ALA A 1 129 ? 25.534 -12.404 12.414 1.00 94.62 129 ALA A C 1
ATOM 1050 O O . ALA A 1 129 ? 26.590 -12.940 12.745 1.00 94.62 129 ALA A O 1
ATOM 1051 N N . ILE A 1 130 ? 25.423 -11.749 11.252 1.00 94.75 130 ILE A N 1
ATOM 1052 C CA . ILE A 1 130 ? 26.553 -11.523 10.334 1.00 94.75 130 ILE A CA 1
ATOM 1053 C C . ILE A 1 130 ? 27.625 -10.660 11.001 1.00 94.75 130 ILE A C 1
ATOM 1055 O O . ILE A 1 130 ? 28.808 -10.981 10.901 1.00 94.75 130 ILE A O 1
ATOM 1059 N N . TYR A 1 131 ? 27.217 -9.589 11.684 1.00 94.81 131 TYR A N 1
ATOM 1060 C CA . TYR A 1 131 ? 28.128 -8.697 12.397 1.00 94.81 131 TYR A CA 1
ATOM 1061 C C . TYR A 1 131 ? 28.861 -9.406 13.546 1.00 94.81 131 TYR A C 1
ATOM 1063 O O . TYR A 1 131 ? 30.065 -9.220 13.711 1.00 94.81 131 TYR A O 1
ATOM 1071 N N . GLU A 1 132 ? 28.155 -10.246 14.306 1.00 94.50 132 GLU A N 1
ATOM 1072 C CA . GLU A 1 132 ? 28.731 -11.055 15.391 1.00 94.50 132 GLU A CA 1
ATOM 1073 C C . GLU A 1 132 ? 29.689 -12.146 14.876 1.00 94.50 132 GLU A C 1
ATOM 1075 O O . GLU A 1 132 ? 30.629 -12.540 15.570 1.00 94.50 132 GLU A O 1
ATOM 1080 N N . GLY A 1 133 ? 29.495 -12.606 13.637 1.00 92.75 133 GLY A N 1
ATOM 1081 C CA . GLY A 1 133 ? 30.390 -13.530 12.949 1.00 92.75 133 GLY A CA 1
ATOM 1082 C C . GLY A 1 133 ? 30.219 -14.999 13.357 1.00 92.75 133 GLY A C 1
ATOM 1083 O O . GLY A 1 133 ? 29.141 -15.468 13.726 1.00 92.75 133 GLY A O 1
ATOM 1084 N N . GLY A 1 134 ? 31.291 -15.782 13.212 1.00 94.69 134 GLY A N 1
ATOM 1085 C CA . GLY A 1 134 ? 31.278 -17.226 13.472 1.00 94.69 134 GLY A CA 1
ATOM 1086 C C . GLY A 1 134 ? 30.430 -18.033 12.477 1.00 94.69 134 GLY A C 1
ATOM 1087 O O . GLY A 1 134 ? 30.102 -17.579 11.382 1.00 94.69 134 GLY A O 1
ATOM 1088 N N . GLN A 1 135 ? 30.074 -19.266 12.853 1.00 91.69 135 GLN A N 1
ATOM 1089 C CA . GLN A 1 135 ? 29.271 -20.155 11.996 1.00 91.69 135 GLN A CA 1
ATOM 1090 C C . GLN A 1 135 ? 27.864 -19.596 11.725 1.00 91.69 135 GLN A C 1
ATOM 1092 O O . GLN A 1 135 ? 27.336 -19.771 10.625 1.00 91.69 135 GLN A O 1
ATOM 1097 N N . LEU A 1 136 ? 27.284 -18.892 12.704 1.00 90.19 136 LEU A N 1
ATOM 1098 C CA . LEU A 1 136 ? 25.987 -18.226 12.574 1.00 90.19 136 LEU A CA 1
ATOM 1099 C C . LEU A 1 136 ? 26.041 -17.065 11.577 1.00 90.19 136 LEU A C 1
ATOM 1101 O O . LEU A 1 136 ? 25.138 -16.936 10.757 1.00 90.19 136 LEU A O 1
ATOM 1105 N N . GLY A 1 137 ? 27.112 -16.266 11.571 1.00 93.62 137 GLY A N 1
ATOM 1106 C CA . GLY A 1 137 ? 27.271 -15.198 10.582 1.00 93.62 137 GLY A CA 1
ATOM 1107 C C . GLY A 1 137 ? 27.385 -15.718 9.145 1.00 93.62 137 GLY A C 1
ATOM 1108 O O . GLY A 1 137 ? 26.820 -15.129 8.220 1.00 93.62 137 GLY A O 1
ATOM 1109 N N . VAL A 1 138 ? 28.042 -16.866 8.942 1.00 93.00 138 VAL A N 1
ATOM 1110 C CA . VAL A 1 138 ? 28.135 -17.510 7.618 1.00 93.00 138 VAL A CA 1
ATOM 1111 C C . VAL A 1 138 ? 26.769 -18.022 7.150 1.00 93.00 138 VAL A C 1
ATOM 1113 O O . VAL A 1 138 ? 26.375 -17.770 6.008 1.00 93.00 138 VAL A O 1
ATOM 1116 N N . SER A 1 139 ? 26.015 -18.709 8.016 1.00 92.50 139 SER A N 1
ATOM 1117 C CA . SER A 1 139 ? 24.674 -19.195 7.664 1.00 92.50 139 SER A CA 1
ATOM 1118 C C . SER A 1 139 ? 23.688 -18.043 7.442 1.00 92.50 139 SER A C 1
ATOM 1120 O O . SER A 1 139 ? 22.909 -18.083 6.485 1.00 92.50 139 SER A O 1
ATOM 1122 N N . ALA A 1 140 ? 23.778 -16.984 8.250 1.00 93.75 140 ALA A N 1
ATOM 1123 C CA . ALA A 1 140 ? 22.974 -15.780 8.100 1.00 93.75 140 ALA A CA 1
ATOM 1124 C C . ALA A 1 140 ? 23.268 -15.045 6.785 1.00 93.75 140 ALA A C 1
ATOM 1126 O O . ALA A 1 140 ? 22.333 -14.638 6.096 1.00 93.75 140 ALA A O 1
ATOM 1127 N N . SER A 1 141 ? 24.541 -14.955 6.380 1.00 92.62 141 SER A N 1
ATOM 1128 C CA . SER A 1 141 ? 24.938 -14.379 5.085 1.00 92.62 141 SER A CA 1
ATOM 1129 C C . SER A 1 141 ? 24.295 -15.124 3.918 1.00 92.62 141 SER A C 1
ATOM 1131 O O . SER A 1 141 ? 23.707 -14.506 3.032 1.00 92.62 141 SER A O 1
ATOM 1133 N N . LYS A 1 142 ? 24.343 -16.463 3.937 1.00 94.00 142 LYS A N 1
ATOM 1134 C CA . LYS A 1 142 ? 23.708 -17.288 2.901 1.00 94.00 142 LYS A CA 1
ATOM 1135 C C . LYS A 1 142 ? 22.200 -17.040 2.836 1.00 94.00 142 LYS A C 1
ATOM 1137 O O . LYS A 1 142 ? 21.659 -16.827 1.753 1.00 94.00 142 LYS A O 1
ATOM 1142 N N . ARG A 1 143 ? 21.532 -17.026 3.993 1.00 93.25 143 ARG A N 1
ATOM 1143 C CA . ARG A 1 143 ? 20.087 -16.792 4.078 1.00 93.25 143 ARG A CA 1
ATOM 1144 C C . ARG A 1 143 ? 19.692 -15.402 3.578 1.00 93.25 143 ARG A C 1
ATOM 1146 O O . ARG A 1 143 ? 18.699 -15.275 2.869 1.00 93.25 143 ARG A O 1
ATOM 1153 N N . LEU A 1 144 ? 20.468 -14.373 3.914 1.00 92.75 144 LEU A N 1
ATOM 1154 C CA . LEU A 1 144 ? 20.213 -13.006 3.465 1.00 92.75 144 LEU A CA 1
ATOM 1155 C C . LEU A 1 144 ? 20.281 -12.903 1.934 1.00 92.75 144 LEU A C 1
ATOM 1157 O O . LEU A 1 144 ? 19.370 -12.351 1.319 1.00 92.75 144 LEU A O 1
ATOM 1161 N N . VAL A 1 145 ? 21.292 -13.525 1.319 1.00 93.00 145 VAL A N 1
ATOM 1162 C CA . VAL A 1 145 ? 21.426 -13.594 -0.146 1.00 93.00 145 VAL A CA 1
ATOM 1163 C C . VAL A 1 145 ? 20.237 -14.318 -0.785 1.00 93.00 145 VAL A C 1
ATOM 1165 O O . VAL A 1 145 ? 19.718 -13.864 -1.803 1.00 93.00 145 VAL A O 1
ATOM 1168 N N . GLU A 1 146 ? 19.752 -15.417 -0.202 1.00 92.12 146 GLU A N 1
ATOM 1169 C CA . GLU A 1 146 ? 18.558 -16.125 -0.696 1.00 92.12 146 GLU A CA 1
ATOM 1170 C C . GLU A 1 146 ? 17.305 -15.232 -0.688 1.00 92.12 146 GLU A C 1
ATOM 1172 O O . GLU A 1 146 ? 16.524 -15.248 -1.641 1.00 92.12 146 GLU A O 1
ATOM 1177 N N . ILE A 1 147 ? 17.118 -14.426 0.362 1.00 89.38 147 ILE A N 1
ATOM 1178 C CA . ILE A 1 147 ? 15.986 -13.494 0.459 1.00 89.38 147 ILE A CA 1
ATOM 117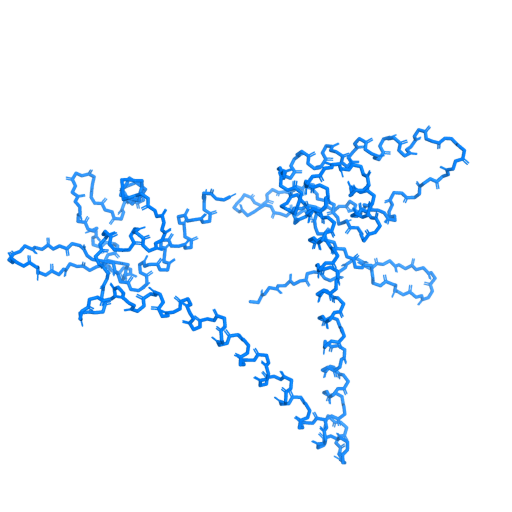9 C C . ILE A 1 147 ? 16.100 -12.403 -0.617 1.00 89.38 147 ILE A C 1
ATOM 1181 O O . ILE A 1 147 ? 15.151 -12.175 -1.367 1.00 89.38 147 ILE A O 1
ATOM 1185 N N . GLU A 1 148 ? 17.263 -11.761 -0.740 1.00 88.62 148 GLU A N 1
ATOM 1186 C CA . GLU A 1 148 ? 17.479 -10.666 -1.698 1.00 88.62 148 GLU A CA 1
ATOM 1187 C C . GLU A 1 148 ? 17.401 -11.132 -3.158 1.00 88.62 148 GLU A C 1
ATOM 1189 O O . GLU A 1 148 ? 16.801 -10.465 -4.003 1.00 88.62 148 GLU A O 1
ATOM 1194 N N . THR A 1 149 ? 17.957 -12.306 -3.468 1.00 87.75 149 THR A N 1
ATOM 1195 C CA . THR A 1 149 ? 17.882 -12.889 -4.817 1.00 87.75 149 THR A CA 1
ATOM 1196 C C . THR A 1 149 ? 16.451 -13.249 -5.197 1.00 87.75 149 THR A C 1
ATOM 1198 O O . THR A 1 149 ? 16.025 -12.976 -6.324 1.00 87.75 149 THR A O 1
ATOM 1201 N N . LYS A 1 150 ? 15.670 -13.794 -4.256 1.00 87.94 150 LYS A N 1
ATOM 1202 C CA . LYS A 1 150 ? 14.246 -14.062 -4.465 1.00 87.94 150 LYS A CA 1
ATOM 1203 C C . LYS A 1 150 ? 13.477 -12.769 -4.749 1.00 87.94 150 LYS A C 1
ATOM 1205 O O . LYS A 1 150 ? 12.746 -12.724 -5.738 1.00 87.94 150 LYS A O 1
ATOM 1210 N N . GLU A 1 151 ? 13.680 -11.715 -3.961 1.00 83.69 151 GLU A N 1
ATOM 1211 C CA . GLU A 1 151 ? 13.040 -10.406 -4.176 1.00 83.69 151 GLU A CA 1
ATOM 1212 C C . GLU A 1 151 ? 13.384 -9.806 -5.543 1.00 83.69 151 GLU A C 1
ATOM 1214 O O . GLU A 1 151 ? 12.495 -9.366 -6.277 1.00 83.69 151 GLU A O 1
ATOM 1219 N N . LEU A 1 152 ? 14.667 -9.821 -5.913 1.00 84.12 152 LEU A N 1
ATOM 1220 C CA . LEU A 1 152 ? 15.117 -9.282 -7.191 1.00 84.12 152 LEU A CA 1
ATOM 1221 C C . LEU A 1 152 ? 14.514 -10.067 -8.362 1.00 84.12 152 LEU A C 1
ATOM 1223 O O . LEU A 1 152 ? 14.011 -9.467 -9.311 1.00 84.12 152 LEU A O 1
ATOM 1227 N N . SER A 1 153 ? 14.488 -11.401 -8.275 1.00 82.75 153 SER A N 1
ATOM 1228 C CA . SER A 1 153 ? 13.895 -12.254 -9.313 1.00 82.75 153 SER A CA 1
ATOM 1229 C C . SER A 1 153 ? 12.394 -11.999 -9.503 1.00 82.75 153 SER A C 1
ATOM 1231 O O . SER A 1 153 ? 11.919 -11.932 -10.637 1.00 82.75 153 SER A O 1
ATOM 1233 N N . GLN A 1 154 ? 11.652 -11.777 -8.413 1.00 82.25 154 GLN A N 1
ATOM 1234 C CA . GLN A 1 154 ? 10.230 -11.436 -8.465 1.00 82.25 154 GLN A CA 1
ATOM 1235 C C . GLN A 1 154 ? 10.002 -10.067 -9.113 1.00 82.25 154 GLN A C 1
ATOM 1237 O O . GLN A 1 154 ? 9.110 -9.919 -9.947 1.00 82.25 154 GLN A O 1
ATOM 1242 N N . GLN A 1 155 ? 10.824 -9.067 -8.780 1.00 77.88 155 GLN A N 1
ATOM 1243 C CA . GLN A 1 155 ? 10.742 -7.753 -9.422 1.00 77.88 155 GLN A CA 1
ATOM 1244 C C . GLN A 1 155 ? 11.033 -7.844 -10.921 1.00 77.88 155 GLN A C 1
ATOM 1246 O O . GLN A 1 155 ? 10.305 -7.245 -11.712 1.00 77.88 155 GLN A O 1
ATOM 1251 N N . VAL A 1 156 ? 12.047 -8.620 -11.316 1.00 77.31 156 VAL A N 1
ATOM 1252 C CA . VAL A 1 156 ? 12.364 -8.864 -12.728 1.00 77.31 156 VAL A CA 1
ATOM 1253 C C . VAL A 1 156 ? 11.163 -9.482 -13.441 1.00 77.31 156 VAL A C 1
ATOM 1255 O O . VAL A 1 156 ? 10.706 -8.901 -14.417 1.00 77.31 156 VAL A O 1
ATOM 1258 N N . GLN A 1 157 ? 10.563 -10.554 -12.912 1.00 74.50 157 GLN A N 1
ATOM 1259 C CA . GLN A 1 157 ? 9.392 -11.198 -13.529 1.00 74.50 157 GLN A CA 1
ATOM 1260 C C . GLN A 1 157 ? 8.185 -10.264 -13.701 1.00 74.50 157 GLN A C 1
ATOM 1262 O O . GLN A 1 157 ? 7.444 -10.402 -14.668 1.00 74.50 157 GLN A O 1
ATOM 1267 N N . VAL A 1 158 ? 7.974 -9.301 -12.797 1.00 73.56 158 VAL A N 1
ATOM 1268 C CA . VAL A 1 158 ? 6.892 -8.305 -12.924 1.00 73.56 158 VAL A CA 1
ATOM 1269 C C . VAL A 1 158 ? 7.233 -7.210 -13.944 1.00 73.56 158 VAL A C 1
ATOM 1271 O O . VAL A 1 158 ? 6.338 -6.653 -14.588 1.00 73.56 158 VAL A O 1
ATOM 1274 N N . MET A 1 159 ? 8.513 -6.868 -14.091 1.00 68.19 159 MET A N 1
ATOM 1275 C CA . MET A 1 159 ? 8.981 -5.861 -15.047 1.00 68.19 159 MET A CA 1
ATOM 1276 C C . MET A 1 159 ? 9.075 -6.407 -16.473 1.00 68.19 159 MET A C 1
ATOM 1278 O O . MET A 1 159 ? 8.767 -5.666 -17.404 1.00 68.19 159 MET A O 1
ATOM 1282 N N . THR A 1 160 ? 9.428 -7.682 -16.646 1.00 67.94 160 THR A N 1
ATOM 1283 C CA . THR A 1 160 ? 9.587 -8.350 -17.946 1.00 67.94 160 THR A CA 1
ATOM 1284 C C . THR A 1 160 ? 8.376 -8.186 -18.872 1.00 67.94 160 THR A C 1
ATOM 1286 O O . THR A 1 160 ? 8.550 -7.579 -19.923 1.00 67.94 160 THR A O 1
ATOM 1289 N N . PRO A 1 161 ? 7.135 -8.569 -18.509 1.00 64.19 161 PRO A N 1
ATOM 1290 C CA . PRO A 1 161 ? 5.993 -8.436 -19.418 1.00 64.19 161 PRO A CA 1
ATOM 1291 C C . PRO A 1 161 ? 5.635 -6.970 -19.704 1.00 64.19 161 PRO A C 1
ATOM 1293 O O . PRO A 1 161 ? 5.113 -6.644 -20.770 1.00 64.19 161 PRO A O 1
ATOM 1296 N N . LYS A 1 162 ? 5.935 -6.053 -18.769 1.00 62.62 162 LYS A N 1
ATOM 1297 C CA . LYS A 1 162 ? 5.780 -4.614 -19.013 1.00 62.62 162 LYS A CA 1
ATOM 1298 C C . LYS A 1 162 ? 6.787 -4.141 -20.055 1.00 62.62 162 LYS A C 1
ATOM 1300 O O . LYS A 1 162 ? 6.374 -3.436 -20.963 1.00 62.62 162 LYS A O 1
ATOM 1305 N N . ALA A 1 163 ? 8.060 -4.518 -19.933 1.00 61.00 163 ALA A N 1
ATOM 1306 C CA . ALA A 1 163 ? 9.124 -4.165 -20.872 1.00 61.00 163 ALA A CA 1
ATOM 1307 C C . ALA A 1 163 ? 8.897 -4.789 -22.259 1.00 61.00 163 ALA A C 1
ATOM 1309 O O . ALA A 1 163 ? 8.926 -4.074 -23.254 1.00 61.00 163 ALA A O 1
ATOM 1310 N N . GLU A 1 164 ? 8.532 -6.069 -22.317 1.00 63.00 164 GLU A N 1
ATOM 1311 C CA . GLU A 1 164 ? 8.216 -6.780 -23.561 1.00 63.00 164 GLU A CA 1
ATOM 1312 C C . GLU A 1 164 ? 7.057 -6.125 -24.322 1.00 63.00 164 GLU A C 1
ATOM 1314 O O . GLU A 1 164 ? 7.112 -5.988 -25.543 1.00 63.00 164 GLU A O 1
ATOM 1319 N N . SER A 1 165 ? 6.024 -5.649 -23.614 1.00 59.25 165 SER A N 1
ATOM 1320 C CA . SER A 1 165 ? 4.945 -4.882 -24.244 1.00 59.25 165 SER A CA 1
ATOM 1321 C C . SER A 1 165 ? 5.442 -3.579 -24.876 1.00 59.25 165 SER A C 1
ATOM 1323 O O . SER A 1 165 ? 4.861 -3.141 -25.867 1.00 59.25 165 SER A O 1
ATOM 1325 N N . TYR A 1 166 ? 6.492 -2.955 -24.332 1.00 62.03 166 TYR A N 1
ATOM 1326 C CA . TYR A 1 166 ? 7.119 -1.782 -24.938 1.00 62.03 166 TYR A CA 1
ATOM 1327 C C . TYR A 1 166 ? 7.948 -2.166 -26.165 1.00 62.03 166 TYR A C 1
ATOM 1329 O O . TYR A 1 166 ? 7.763 -1.575 -27.228 1.00 62.03 166 TYR A O 1
ATOM 1337 N N . ASP A 1 167 ? 8.758 -3.214 -26.067 1.00 65.12 167 ASP A N 1
ATOM 1338 C CA . ASP A 1 167 ? 9.665 -3.629 -27.139 1.00 65.12 167 ASP A CA 1
ATOM 1339 C C . ASP A 1 167 ? 8.938 -4.108 -28.406 1.00 65.12 167 ASP A C 1
ATOM 1341 O O . ASP A 1 167 ? 9.411 -3.869 -29.517 1.00 65.12 167 ASP A O 1
ATOM 1345 N N . GLN A 1 168 ? 7.737 -4.685 -28.275 1.00 66.44 168 GLN A N 1
ATOM 1346 C CA . GLN A 1 168 ? 6.918 -5.153 -29.408 1.00 66.44 168 GLN A CA 1
ATOM 1347 C C . GLN A 1 168 ? 6.555 -4.069 -30.438 1.00 66.44 168 GLN A C 1
ATOM 1349 O O . GLN A 1 168 ? 6.224 -4.393 -31.579 1.00 66.44 168 GLN A O 1
ATOM 1354 N N . PHE A 1 169 ? 6.582 -2.791 -30.057 1.00 66.75 169 PHE A N 1
ATOM 1355 C CA . PHE A 1 169 ? 6.153 -1.676 -30.911 1.00 66.75 169 PHE A CA 1
ATOM 1356 C C . PHE A 1 169 ? 7.277 -0.676 -31.221 1.00 66.75 169 PHE A C 1
ATOM 1358 O O . PHE A 1 169 ? 6.993 0.412 -31.740 1.00 66.75 169 PHE A O 1
ATOM 1365 N N . ILE A 1 170 ? 8.526 -1.022 -30.891 1.00 76.81 170 ILE A N 1
ATOM 1366 C CA . ILE A 1 170 ? 9.717 -0.245 -31.237 1.00 76.81 170 ILE A CA 1
ATOM 1367 C C . ILE A 1 170 ? 10.048 -0.470 -32.717 1.00 76.81 170 ILE A C 1
ATOM 1369 O O . ILE A 1 170 ? 10.260 -1.597 -33.158 1.00 76.81 170 ILE A O 1
ATOM 1373 N N . ASP A 1 171 ? 10.121 0.614 -33.491 1.00 77.06 171 ASP A N 1
ATOM 1374 C CA . ASP A 1 171 ? 10.639 0.560 -34.861 1.00 77.06 171 ASP A CA 1
ATOM 1375 C C . ASP A 1 171 ? 12.171 0.353 -34.843 1.00 77.06 171 ASP A C 1
ATOM 1377 O O . ASP A 1 171 ? 12.831 0.681 -33.858 1.00 77.06 171 ASP A O 1
ATOM 1381 N N . ALA A 1 172 ? 12.765 -0.101 -35.955 1.00 74.62 172 ALA A N 1
ATOM 1382 C CA . ALA A 1 172 ? 14.203 -0.409 -36.075 1.00 74.62 172 ALA A CA 1
ATOM 1383 C C . ALA A 1 172 ? 15.163 0.715 -35.613 1.00 74.62 172 ALA A C 1
ATOM 1385 O O . ALA A 1 172 ? 16.278 0.438 -35.180 1.00 74.62 172 ALA A O 1
ATOM 1386 N N . ASP A 1 173 ? 14.714 1.973 -35.647 1.00 75.94 173 ASP A N 1
ATOM 1387 C CA . ASP A 1 173 ? 15.465 3.147 -35.179 1.00 75.94 173 ASP A CA 1
ATOM 1388 C C . ASP A 1 173 ? 15.403 3.368 -33.650 1.00 75.94 173 ASP A C 1
ATOM 1390 O O . ASP A 1 173 ? 15.834 4.415 -33.156 1.00 75.94 173 ASP A O 1
ATOM 1394 N N . GLY A 1 174 ? 14.813 2.444 -32.885 1.00 81.25 174 GLY A N 1
ATOM 1395 C CA . GLY A 1 174 ? 14.655 2.568 -31.433 1.00 81.25 174 GLY A CA 1
ATOM 1396 C C . GLY A 1 174 ? 13.604 3.604 -31.017 1.00 81.25 174 GLY A C 1
ATOM 1397 O O . GLY A 1 174 ? 13.729 4.231 -29.963 1.00 81.25 174 GLY A O 1
ATOM 1398 N N . THR A 1 175 ? 12.592 3.851 -31.857 1.00 85.12 175 THR A N 1
ATOM 1399 C CA . THR A 1 175 ? 11.566 4.885 -31.625 1.00 85.12 175 THR A CA 1
ATOM 1400 C C . THR A 1 175 ? 10.150 4.365 -31.843 1.00 85.12 175 THR A C 1
ATOM 1402 O O . THR A 1 175 ? 9.931 3.372 -32.529 1.00 85.12 175 THR A O 1
ATOM 1405 N N . TYR A 1 176 ? 9.175 5.067 -31.271 1.00 88.62 176 TYR A N 1
ATOM 1406 C CA . TYR A 1 176 ? 7.756 4.762 -31.383 1.00 88.62 176 TYR A CA 1
ATOM 1407 C C . TYR A 1 176 ? 7.062 5.773 -32.286 1.00 88.62 176 TYR A C 1
ATOM 1409 O O . TYR A 1 176 ? 7.178 6.991 -32.096 1.00 88.62 176 TYR A O 1
ATOM 1417 N N . SER A 1 177 ? 6.239 5.297 -33.218 1.00 88.38 177 SER A N 1
ATOM 1418 C CA . SER A 1 177 ? 5.287 6.190 -33.878 1.00 88.38 177 SER A CA 1
ATOM 1419 C C . SER A 1 177 ? 4.320 6.781 -32.847 1.00 88.38 177 SER A C 1
ATOM 1421 O O . SER A 1 177 ? 3.918 6.112 -31.892 1.00 88.38 177 SER A O 1
ATOM 1423 N N . THR A 1 178 ? 3.886 8.032 -33.038 1.00 86.06 178 THR A N 1
ATOM 1424 C CA . THR A 1 178 ? 2.941 8.655 -32.095 1.00 86.06 178 THR A CA 1
ATOM 1425 C C . THR A 1 178 ? 1.635 7.867 -31.977 1.00 86.06 178 THR A C 1
ATOM 1427 O O . THR A 1 178 ? 1.024 7.839 -30.914 1.00 86.06 178 THR A O 1
ATOM 1430 N N . THR A 1 179 ? 1.206 7.204 -33.056 1.00 86.19 179 THR A N 1
ATOM 1431 C CA . THR A 1 179 ? 0.019 6.340 -33.046 1.00 86.19 179 THR A CA 1
ATOM 1432 C C . THR A 1 179 ? 0.232 5.104 -32.179 1.00 86.19 179 THR A C 1
ATOM 1434 O O . THR A 1 179 ? -0.623 4.820 -31.343 1.00 86.19 179 THR A O 1
ATOM 1437 N N . ASN A 1 180 ? 1.351 4.393 -32.350 1.00 84.25 180 ASN A N 1
ATOM 1438 C CA . ASN A 1 180 ? 1.638 3.181 -31.580 1.00 84.25 180 ASN A CA 1
ATOM 1439 C C . ASN A 1 180 ? 1.813 3.521 -30.101 1.00 84.25 180 ASN A C 1
ATOM 1441 O O . ASN A 1 180 ? 1.146 2.926 -29.265 1.00 84.25 180 ASN A O 1
ATOM 1445 N N . ALA A 1 181 ? 2.568 4.576 -29.794 1.00 86.62 181 ALA A N 1
ATOM 1446 C CA . ALA A 1 181 ? 2.725 5.088 -28.438 1.00 86.62 181 ALA A CA 1
ATOM 1447 C C . ALA A 1 181 ? 1.383 5.397 -27.751 1.00 86.62 181 ALA A C 1
ATOM 1449 O O . ALA A 1 181 ? 1.166 5.015 -26.604 1.00 86.62 181 ALA A O 1
ATOM 1450 N N . CYS A 1 182 ? 0.455 6.064 -28.451 1.00 86.38 182 CYS A N 1
ATOM 1451 C CA . CYS A 1 182 ? -0.870 6.357 -27.901 1.00 86.38 182 CYS A CA 1
ATOM 1452 C C . CYS A 1 182 ? -1.685 5.077 -27.669 1.00 86.38 182 CYS A C 1
ATOM 1454 O O . CYS A 1 182 ? -2.287 4.936 -26.609 1.00 86.38 182 CYS A O 1
ATOM 1456 N N . LYS A 1 183 ? -1.673 4.128 -28.618 1.00 83.12 183 LYS A N 1
ATOM 1457 C CA . LYS A 1 183 ? -2.367 2.837 -28.471 1.00 83.12 183 LYS A CA 1
ATOM 1458 C C . LYS A 1 183 ? -1.831 2.033 -27.284 1.00 83.12 183 LYS A C 1
ATOM 1460 O O . LYS A 1 183 ? -2.624 1.563 -26.479 1.00 83.12 183 LYS A O 1
ATOM 1465 N N . MET A 1 184 ? -0.509 1.931 -27.153 1.00 80.56 184 MET A N 1
ATOM 1466 C CA . MET A 1 184 ? 0.152 1.209 -26.060 1.00 80.56 184 MET A CA 1
ATOM 1467 C C . MET A 1 184 ? -0.179 1.793 -24.686 1.00 80.56 184 MET A C 1
ATOM 1469 O O . MET A 1 184 ? -0.368 1.058 -23.726 1.00 80.56 184 MET A O 1
ATOM 1473 N N . LEU A 1 185 ? -0.258 3.122 -24.587 1.00 81.50 185 LEU A N 1
ATOM 1474 C CA . LEU A 1 185 ? -0.573 3.812 -23.337 1.00 81.50 185 LEU A CA 1
ATOM 1475 C C . LEU A 1 185 ? -2.087 3.915 -23.069 1.00 81.50 185 LEU A C 1
ATOM 1477 O O . LEU A 1 185 ? -2.478 4.511 -22.068 1.00 81.50 185 LEU A O 1
ATOM 1481 N N . GLY A 1 186 ? -2.942 3.380 -23.952 1.00 82.19 186 GLY A N 1
ATOM 1482 C CA . GLY A 1 186 ? -4.401 3.502 -23.842 1.00 82.19 186 GLY A CA 1
ATOM 1483 C C . GLY A 1 186 ? -4.912 4.941 -23.989 1.00 82.19 186 GLY A C 1
ATOM 1484 O O . GLY A 1 186 ? -5.982 5.276 -23.490 1.00 82.19 186 GLY A O 1
ATOM 1485 N N . LEU A 1 187 ? -4.144 5.811 -24.648 1.00 84.06 187 LEU A N 1
ATOM 1486 C CA . LEU A 1 187 ? -4.415 7.241 -24.756 1.00 84.06 187 LEU A CA 1
ATOM 1487 C C . LEU A 1 187 ? -5.059 7.601 -26.093 1.00 84.06 187 LEU A C 1
ATOM 1489 O O . LEU A 1 187 ? -4.671 7.113 -27.160 1.00 84.06 187 LEU A O 1
ATOM 1493 N N . LYS A 1 188 ? -5.991 8.558 -26.069 1.00 86.56 188 LYS A N 1
ATOM 1494 C CA . LYS A 1 188 ? -6.507 9.155 -27.302 1.00 86.56 188 LYS A CA 1
ATOM 1495 C C . LYS A 1 188 ? -5.490 10.143 -27.857 1.00 86.56 188 LYS A C 1
ATOM 1497 O O . LYS A 1 188 ? -5.164 11.150 -27.232 1.00 8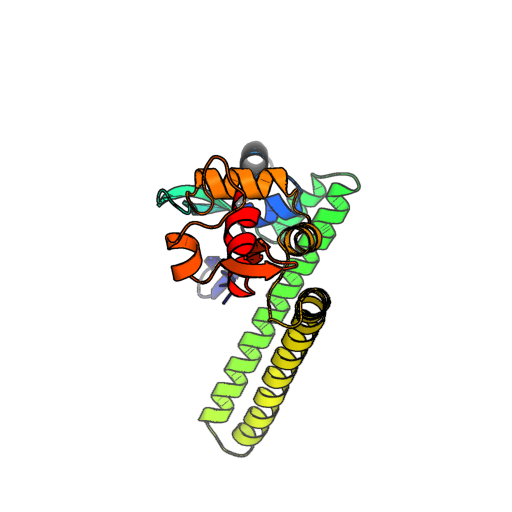6.56 188 LYS A O 1
ATOM 1502 N N . ARG A 1 189 ? -5.046 9.902 -29.094 1.00 87.06 189 ARG A N 1
ATOM 1503 C CA . ARG A 1 189 ? -4.064 10.748 -29.795 1.00 87.06 189 ARG A CA 1
ATOM 1504 C C . ARG A 1 189 ? -4.438 12.236 -29.768 1.00 87.06 189 ARG A C 1
ATOM 1506 O O . ARG A 1 189 ? -3.567 13.070 -29.550 1.00 87.06 189 ARG A O 1
ATOM 1513 N N . ALA A 1 190 ? -5.712 12.576 -29.962 1.00 88.31 190 ALA A N 1
ATOM 1514 C CA . ALA A 1 190 ? -6.173 13.965 -29.954 1.00 88.31 190 ALA A CA 1
ATOM 1515 C C . ALA A 1 190 ? -5.912 14.674 -28.610 1.00 88.31 190 ALA A C 1
ATOM 1517 O O . ALA A 1 190 ? -5.404 15.795 -28.608 1.00 88.31 190 ALA A O 1
ATOM 1518 N N . GLU A 1 191 ? -6.189 14.000 -27.490 1.00 88.50 191 GLU A N 1
ATOM 1519 C CA . GLU A 1 191 ? -5.994 14.527 -26.131 1.00 88.50 191 GLU A CA 1
ATOM 1520 C C . GLU A 1 191 ? -4.505 14.729 -25.829 1.00 88.50 191 GLU A C 1
ATOM 1522 O O . GLU A 1 191 ? -4.100 15.791 -25.359 1.00 88.50 191 GLU A O 1
ATOM 1527 N N . VAL A 1 192 ? -3.669 13.755 -26.203 1.00 87.56 192 VAL A N 1
ATOM 1528 C CA . VAL A 1 192 ? -2.209 13.841 -26.041 1.00 87.56 192 VAL A CA 1
ATOM 1529 C C . VAL A 1 192 ? -1.638 15.014 -26.834 1.00 87.56 192 VAL A C 1
ATOM 1531 O O . VAL A 1 192 ? -0.862 15.803 -26.302 1.00 87.56 192 VAL A O 1
ATOM 1534 N N . PHE A 1 193 ? -2.031 15.175 -28.100 1.00 90.19 193 PHE A N 1
ATOM 1535 C CA . PHE A 1 193 ? -1.554 16.287 -28.923 1.00 90.19 193 PHE A CA 1
ATOM 1536 C C . PHE A 1 193 ? -2.027 17.644 -28.405 1.00 90.19 193 PHE A C 1
ATOM 1538 O O . PHE A 1 193 ? -1.281 18.618 -28.510 1.00 90.19 193 PHE A O 1
ATOM 1545 N N . GLN A 1 194 ? -3.239 17.720 -27.855 1.00 89.69 194 GLN A N 1
ATOM 1546 C CA . GLN A 1 194 ? -3.726 18.951 -27.249 1.00 89.69 194 GLN A CA 1
ATOM 1547 C C . GLN A 1 194 ? -2.892 19.318 -26.022 1.00 89.69 194 GLN A C 1
ATOM 1549 O O . GLN A 1 194 ? -2.336 20.411 -25.963 1.00 89.69 194 GLN A O 1
ATOM 1554 N N . TRP A 1 195 ? -2.678 18.360 -25.124 1.00 89.38 195 TRP A N 1
ATOM 1555 C CA . TRP A 1 195 ? -1.852 18.559 -23.939 1.00 89.38 195 TRP A CA 1
ATOM 1556 C C . TRP A 1 195 ? -0.399 18.923 -24.284 1.00 89.38 195 TRP A C 1
ATOM 1558 O O . TRP A 1 195 ? 0.184 19.828 -23.688 1.00 89.38 195 TRP A O 1
ATOM 1568 N N . LEU A 1 196 ? 0.192 18.281 -25.298 1.00 90.62 196 LEU A N 1
ATOM 1569 C CA . LEU A 1 196 ? 1.541 18.614 -25.768 1.00 90.62 196 LEU A CA 1
ATOM 1570 C C . LEU A 1 196 ? 1.634 20.041 -26.327 1.00 90.62 196 LEU A C 1
ATOM 1572 O O . LEU A 1 196 ? 2.661 20.699 -26.133 1.00 90.62 196 LEU A O 1
ATOM 1576 N N . ARG A 1 197 ? 0.581 20.536 -26.994 1.00 92.00 197 ARG A N 1
ATOM 1577 C CA . ARG A 1 197 ? 0.495 21.934 -27.448 1.00 92.00 197 ARG A CA 1
ATOM 1578 C C . ARG A 1 197 ? 0.388 22.897 -26.273 1.00 92.00 197 ARG A C 1
ATOM 1580 O O . ARG A 1 197 ? 1.117 23.887 -26.248 1.00 92.00 197 ARG A O 1
ATOM 1587 N N . ASP A 1 198 ? -0.440 22.577 -25.286 1.00 89.75 198 ASP A N 1
ATOM 1588 C CA . ASP A 1 198 ? -0.624 23.405 -24.089 1.00 89.75 198 ASP A CA 1
ATOM 1589 C C . ASP A 1 198 ? 0.677 23.510 -23.271 1.00 89.75 198 ASP A C 1
ATOM 1591 O O . ASP A 1 198 ? 0.980 24.551 -22.689 1.00 89.75 198 ASP A O 1
ATOM 1595 N N . LYS A 1 199 ? 1.512 22.461 -23.290 1.00 88.00 199 LYS A N 1
ATOM 1596 C CA . LYS A 1 199 ? 2.855 22.451 -22.679 1.00 88.00 199 LYS A CA 1
ATOM 1597 C C . LYS A 1 199 ? 3.960 23.055 -23.559 1.00 88.00 199 LYS A C 1
ATOM 1599 O O . LYS A 1 199 ? 5.111 23.130 -23.119 1.00 88.00 199 LYS A O 1
ATOM 1604 N N . GLY A 1 200 ? 3.651 23.471 -24.789 1.00 89.94 200 GLY A N 1
ATOM 1605 C CA . GLY A 1 200 ? 4.626 24.019 -25.741 1.00 89.94 200 GLY A CA 1
ATOM 1606 C C . GLY A 1 200 ? 5.668 23.003 -26.233 1.00 89.94 200 GLY A C 1
ATOM 1607 O O . GLY A 1 200 ? 6.775 23.382 -26.619 1.00 89.94 200 GLY A O 1
ATOM 1608 N N . LEU A 1 201 ? 5.346 21.708 -26.183 1.00 90.56 201 LEU A N 1
ATOM 1609 C CA . LEU A 1 201 ? 6.211 20.615 -26.648 1.00 90.56 201 LEU A CA 1
ATOM 1610 C C . LEU A 1 201 ? 5.956 20.256 -28.119 1.00 90.56 201 LEU A C 1
ATOM 1612 O O . LEU A 1 201 ? 6.833 19.705 -28.777 1.00 90.56 201 LEU A O 1
ATOM 1616 N N . VAL A 1 202 ? 4.783 20.614 -28.642 1.00 92.31 202 VAL A N 1
ATOM 1617 C CA . VAL A 1 202 ? 4.399 20.503 -30.057 1.00 92.31 202 VAL A CA 1
ATOM 1618 C C . VAL A 1 202 ? 3.889 21.864 -30.539 1.00 92.31 202 VAL A C 1
ATOM 1620 O O . VAL A 1 202 ? 3.245 22.596 -29.785 1.00 92.31 202 VAL A O 1
ATOM 1623 N N . TYR A 1 203 ? 4.173 22.229 -31.790 1.00 88.81 203 TYR A N 1
ATOM 1624 C CA . TYR A 1 203 ? 3.725 23.507 -32.357 1.00 88.81 203 TYR A CA 1
ATOM 1625 C C . TYR A 1 203 ? 2.192 23.583 -32.503 1.00 88.81 203 TYR A C 1
ATOM 1627 O O . TYR A 1 203 ? 1.534 22.616 -32.875 1.00 88.81 203 TYR A O 1
ATOM 1635 N N . LYS A 1 204 ? 1.605 24.771 -32.283 1.00 82.44 204 LYS A N 1
ATOM 1636 C CA . LYS A 1 204 ? 0.140 24.977 -32.196 1.00 82.44 204 LYS A CA 1
ATOM 1637 C C . LYS A 1 204 ? -0.672 24.471 -33.398 1.00 82.44 204 LYS A C 1
ATOM 1639 O O . LYS A 1 204 ? -1.797 24.026 -33.210 1.00 82.44 204 LYS A O 1
ATOM 1644 N N . LYS A 1 205 ? -0.125 24.548 -34.614 1.00 82.19 205 LYS A N 1
ATOM 1645 C CA . LYS A 1 205 ? -0.806 24.164 -35.868 1.00 82.19 205 LYS A CA 1
ATOM 1646 C C . LYS A 1 205 ? -0.116 23.016 -36.612 1.00 82.19 205 LYS A C 1
ATOM 1648 O O . LYS A 1 205 ? -0.413 22.784 -37.777 1.00 82.19 205 LYS A O 1
ATOM 1653 N N . LYS A 1 206 ? 0.826 22.323 -35.968 1.00 81.19 206 LYS A N 1
ATOM 1654 C CA . LYS A 1 206 ? 1.582 21.235 -36.593 1.00 81.19 206 LYS A CA 1
ATOM 1655 C C . LYS A 1 206 ? 1.612 19.998 -35.705 1.00 81.19 206 LYS A C 1
ATOM 1657 O O . LYS A 1 206 ? 1.287 20.049 -34.522 1.00 81.19 206 LYS A O 1
ATOM 1662 N N . THR A 1 207 ? 2.052 18.889 -36.283 1.00 80.81 207 THR A N 1
ATOM 1663 C CA . THR A 1 207 ? 2.324 17.627 -35.581 1.00 80.81 207 THR A CA 1
ATOM 1664 C C . THR A 1 207 ? 3.817 17.422 -35.307 1.00 80.81 207 THR A C 1
ATOM 1666 O O . THR A 1 207 ? 4.258 16.299 -35.095 1.00 80.81 207 THR A O 1
ATOM 1669 N N . GLU A 1 208 ? 4.591 18.506 -35.338 1.00 87.69 208 GLU A N 1
ATOM 1670 C CA . GLU A 1 208 ? 6.040 18.523 -35.146 1.00 87.69 208 GLU A CA 1
ATOM 1671 C C . GLU A 1 208 ? 6.391 18.893 -33.696 1.00 87.69 208 GLU A C 1
ATOM 1673 O O . GLU A 1 208 ? 5.818 19.832 -33.129 1.00 87.69 208 GLU A O 1
ATOM 1678 N N . ALA A 1 209 ? 7.361 18.185 -33.113 1.00 90.25 209 ALA A N 1
ATOM 1679 C CA . ALA A 1 209 ? 7.940 18.537 -31.821 1.00 90.25 209 ALA A CA 1
ATOM 1680 C C . ALA A 1 209 ? 8.716 19.857 -31.908 1.00 90.25 209 ALA A C 1
ATOM 1682 O O . ALA A 1 209 ? 9.414 20.114 -32.892 1.00 90.25 209 ALA A O 1
ATOM 1683 N N . THR A 1 210 ? 8.629 20.670 -30.856 1.00 91.75 210 THR A N 1
ATOM 1684 C CA . THR A 1 210 ? 9.469 21.863 -30.714 1.00 91.75 210 THR A CA 1
ATOM 1685 C C . THR A 1 210 ? 10.917 21.469 -30.443 1.00 91.75 210 THR A C 1
ATOM 1687 O O . THR A 1 210 ? 11.173 20.417 -29.853 1.00 91.75 210 THR A O 1
ATOM 1690 N N . GLN A 1 211 ? 11.869 22.336 -30.801 1.00 90.12 211 GLN A N 1
ATOM 1691 C CA . GLN A 1 211 ? 13.291 22.092 -30.525 1.00 90.12 211 GLN A CA 1
ATOM 1692 C C . GLN A 1 211 ? 13.537 21.799 -29.036 1.00 90.12 211 GLN A C 1
ATOM 1694 O O . GLN A 1 211 ? 14.174 20.815 -28.693 1.00 90.12 211 GLN A O 1
ATOM 1699 N N . LYS A 1 212 ? 12.866 22.539 -28.144 1.00 91.50 212 LYS A N 1
ATOM 1700 C CA . LYS A 1 212 ? 12.868 22.299 -26.692 1.00 91.50 212 LYS A CA 1
ATOM 1701 C C . LYS A 1 212 ? 12.499 20.861 -26.307 1.00 91.50 212 LYS A C 1
ATOM 1703 O O . LYS A 1 212 ? 13.018 20.336 -25.325 1.00 91.50 212 LYS A O 1
ATOM 1708 N N . ALA A 1 213 ? 11.546 20.248 -27.001 1.00 91.19 213 ALA A N 1
ATOM 1709 C CA . ALA A 1 213 ? 11.099 18.891 -26.708 1.00 91.19 213 ALA A CA 1
ATOM 1710 C C . ALA A 1 213 ? 12.062 17.832 -27.280 1.00 91.19 213 ALA A C 1
ATOM 1712 O O . ALA A 1 213 ? 12.227 16.767 -26.680 1.00 91.19 213 ALA A O 1
ATOM 1713 N N . VAL A 1 214 ? 12.729 18.159 -28.391 1.00 91.94 214 VAL A N 1
ATOM 1714 C CA . VAL A 1 214 ? 13.797 17.355 -29.000 1.00 91.94 214 VAL A CA 1
ATOM 1715 C C . VAL A 1 214 ? 15.067 17.390 -28.150 1.00 91.94 214 VAL A C 1
ATOM 1717 O O . VAL A 1 214 ? 15.596 16.333 -27.826 1.00 91.94 214 VAL A O 1
ATOM 1720 N N . ASP A 1 215 ? 15.497 18.563 -27.682 1.00 91.38 215 ASP A N 1
ATOM 1721 C CA . ASP A 1 215 ? 16.694 18.731 -26.841 1.00 91.38 215 ASP A CA 1
ATOM 1722 C C . ASP A 1 215 ? 16.554 18.008 -25.495 1.00 91.38 215 ASP A C 1
ATOM 1724 O O . ASP A 1 215 ? 17.507 17.460 -24.946 1.00 91.38 215 ASP A O 1
ATOM 1728 N N . LYS A 1 216 ? 15.326 17.941 -24.967 1.00 90.94 216 LYS A N 1
ATOM 1729 C CA . LYS A 1 216 ? 15.013 17.135 -23.777 1.00 90.94 216 LYS A CA 1
ATOM 1730 C C . LYS A 1 216 ? 15.050 15.627 -24.039 1.00 90.94 216 LYS A C 1
ATOM 1732 O O . LYS A 1 216 ? 15.040 14.841 -23.083 1.00 90.94 216 LYS A O 1
ATOM 1737 N N . GLY A 1 217 ? 15.102 15.224 -25.304 1.00 91.12 217 GLY A N 1
ATOM 1738 C CA . GLY A 1 217 ? 15.163 13.841 -25.754 1.00 91.12 217 GLY A CA 1
ATOM 1739 C C . GLY A 1 217 ? 13.821 13.118 -25.726 1.00 91.12 217 GLY A C 1
ATOM 1740 O O . GLY A 1 217 ? 13.825 11.894 -25.719 1.00 91.12 217 GLY A O 1
ATOM 1741 N N . TYR A 1 218 ? 12.685 13.825 -25.664 1.00 92.31 218 TYR A N 1
ATOM 1742 C CA . TYR A 1 218 ? 11.355 13.192 -25.642 1.00 92.31 218 TYR A CA 1
ATOM 1743 C C . TYR A 1 218 ? 10.878 12.784 -27.038 1.00 92.31 218 TYR A C 1
ATOM 1745 O O . TYR A 1 218 ? 10.192 11.776 -27.205 1.00 92.31 218 TYR A O 1
ATOM 1753 N N . PHE A 1 219 ? 11.246 13.570 -28.046 1.00 93.88 219 PHE A N 1
ATOM 1754 C CA . PHE A 1 219 ? 10.841 13.362 -29.429 1.00 93.88 219 PHE A CA 1
ATOM 1755 C C . PHE A 1 219 ? 12.049 13.468 -30.348 1.00 93.88 219 PHE A C 1
ATOM 1757 O O . PHE A 1 219 ? 13.017 14.160 -30.038 1.00 93.88 219 PHE A O 1
ATOM 1764 N N . LYS A 1 220 ? 11.969 12.815 -31.504 1.00 91.25 220 LYS A N 1
ATOM 1765 C CA . LYS A 1 220 ? 12.942 12.945 -32.590 1.00 91.25 220 LYS A CA 1
ATOM 1766 C C . LYS A 1 220 ? 12.193 13.127 -33.904 1.00 91.25 22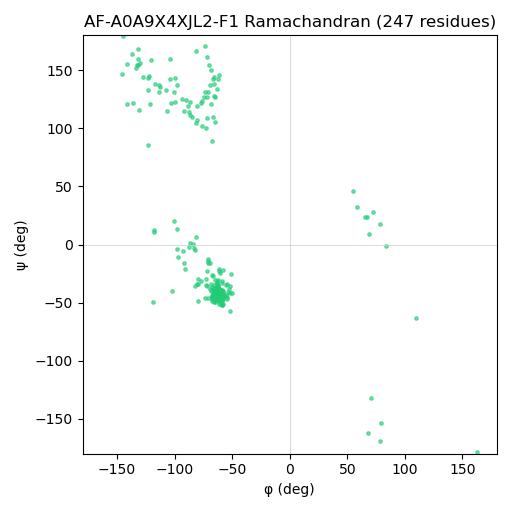0 LYS A C 1
ATOM 1768 O O . LYS A 1 220 ? 11.070 12.650 -34.052 1.00 91.25 220 LYS A O 1
ATOM 1773 N N . HIS A 1 221 ? 12.8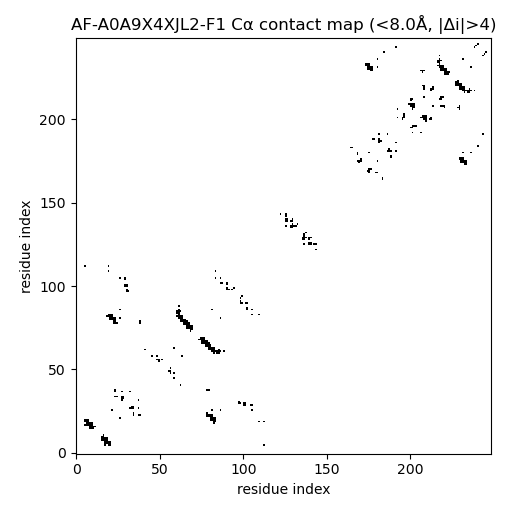18 13.815 -34.850 1.00 88.44 221 HIS A N 1
ATOM 1774 C CA . HIS A 1 221 ? 12.355 13.862 -36.232 1.00 88.44 221 HIS A CA 1
ATOM 1775 C C . HIS A 1 221 ? 13.068 12.772 -37.029 1.00 88.44 221 HIS A C 1
ATOM 1777 O O . HIS A 1 221 ? 14.297 12.697 -37.013 1.00 88.44 221 HIS A O 1
ATOM 1783 N N . VAL A 1 222 ? 12.302 11.912 -37.693 1.00 86.19 222 VAL A N 1
ATOM 1784 C CA . VAL A 1 222 ? 12.813 10.860 -38.581 1.00 86.19 222 VAL A CA 1
ATOM 1785 C C . VAL A 1 222 ? 12.217 11.037 -39.968 1.00 86.19 222 VAL A C 1
ATOM 1787 O O . VAL A 1 222 ? 11.069 11.455 -40.106 1.00 86.19 222 VAL A O 1
ATOM 1790 N N . ILE A 1 223 ? 12.988 10.727 -41.004 1.00 84.06 223 ILE A N 1
ATOM 1791 C CA . ILE A 1 223 ? 12.508 10.815 -42.382 1.00 84.06 223 ILE A CA 1
ATOM 1792 C C . ILE A 1 223 ? 11.844 9.485 -42.731 1.00 84.06 223 ILE A C 1
ATOM 1794 O O . ILE A 1 223 ? 12.511 8.457 -42.800 1.00 84.06 223 ILE A O 1
ATOM 1798 N N . LYS A 1 224 ? 10.530 9.502 -42.959 1.00 77.44 224 LYS A N 1
ATOM 1799 C CA . LYS A 1 224 ? 9.763 8.338 -43.422 1.00 77.44 224 LYS A CA 1
ATOM 1800 C C . LYS A 1 224 ? 9.091 8.691 -44.744 1.00 77.44 224 LYS A C 1
ATOM 1802 O O . LYS A 1 224 ? 8.353 9.669 -44.818 1.00 77.44 224 LYS A O 1
ATOM 1807 N N . GLY A 1 225 ? 9.390 7.933 -45.801 1.00 74.88 225 GLY A N 1
ATOM 1808 C CA . GLY A 1 225 ? 8.824 8.165 -47.138 1.00 74.88 225 GLY A CA 1
ATOM 1809 C C . GLY A 1 225 ? 9.119 9.555 -47.716 1.00 74.88 225 GLY A C 1
ATOM 1810 O O . GLY A 1 225 ? 8.274 10.116 -48.398 1.00 74.88 225 GLY A O 1
ATOM 1811 N N . GLY A 1 226 ? 10.276 10.146 -47.391 1.00 77.06 226 GLY A N 1
ATOM 1812 C CA . GLY A 1 226 ? 10.663 11.489 -47.847 1.00 77.06 226 GLY A CA 1
ATOM 1813 C C . GLY A 1 226 ? 10.112 12.653 -47.013 1.00 77.06 226 GLY A C 1
ATOM 1814 O O . GLY A 1 226 ? 10.463 13.801 -47.273 1.00 77.06 226 GLY A O 1
ATOM 1815 N N . HIS A 1 227 ? 9.310 12.384 -45.976 1.00 77.50 227 HIS A N 1
ATOM 1816 C CA . HIS A 1 227 ? 8.758 13.409 -45.090 1.00 77.50 227 HIS A CA 1
ATOM 1817 C C . HIS A 1 227 ? 9.308 13.297 -43.666 1.00 77.50 227 HIS A C 1
ATOM 1819 O O . HIS A 1 227 ? 9.402 12.207 -43.094 1.00 77.50 227 HIS A O 1
ATOM 1825 N N . SER A 1 228 ? 9.636 14.446 -43.068 1.00 81.62 228 SER A N 1
ATOM 1826 C CA . SER A 1 228 ? 10.003 14.526 -41.653 1.00 81.62 228 SER A CA 1
ATOM 1827 C C . SER A 1 228 ? 8.785 14.221 -40.782 1.00 81.62 228 SER A C 1
ATOM 1829 O O . SER A 1 228 ? 7.755 14.890 -40.870 1.00 81.62 228 SER A O 1
ATOM 1831 N N . THR A 1 229 ? 8.900 13.196 -39.946 1.00 85.62 229 THR A N 1
ATOM 1832 C CA . THR A 1 229 ? 7.853 12.733 -39.039 1.00 85.62 229 THR A CA 1
ATOM 1833 C C . THR A 1 229 ? 8.367 12.753 -37.608 1.00 85.62 229 THR A C 1
ATOM 1835 O O . THR A 1 229 ? 9.446 12.244 -37.309 1.00 85.62 229 THR A O 1
ATOM 1838 N N . MET A 1 230 ? 7.560 13.297 -36.700 1.00 89.75 230 MET A N 1
ATOM 1839 C CA . MET A 1 230 ? 7.828 13.227 -35.268 1.00 89.75 230 MET A CA 1
ATOM 1840 C C . MET A 1 230 ? 7.590 11.802 -34.751 1.00 89.75 230 MET A C 1
ATOM 1842 O O . MET A 1 230 ? 6.501 11.245 -34.904 1.00 89.75 230 MET A O 1
ATOM 1846 N N . VAL A 1 231 ? 8.586 11.248 -34.070 1.00 90.69 231 VAL A N 1
ATOM 1847 C CA . VAL A 1 231 ? 8.507 9.988 -33.321 1.00 90.69 231 VAL A CA 1
ATOM 1848 C C . VAL A 1 231 ? 8.837 10.223 -31.854 1.00 90.69 231 VAL A C 1
ATOM 1850 O O . VAL A 1 231 ? 9.447 11.227 -31.481 1.00 90.69 231 VAL A O 1
ATOM 1853 N N . ILE A 1 232 ? 8.388 9.302 -31.012 1.00 91.75 232 ILE A N 1
ATOM 1854 C CA . ILE A 1 232 ? 8.552 9.349 -29.563 1.00 91.75 232 ILE A CA 1
ATOM 1855 C C . ILE A 1 232 ? 9.703 8.419 -29.192 1.00 91.75 232 ILE A C 1
ATOM 1857 O O . ILE A 1 232 ? 9.763 7.282 -29.651 1.00 91.75 232 ILE A O 1
ATOM 1861 N N . THR A 1 233 ? 10.637 8.898 -28.380 1.00 90.25 233 THR A N 1
ATOM 1862 C CA . THR A 1 233 ? 11.734 8.067 -27.861 1.00 90.25 233 THR A CA 1
ATOM 1863 C C . THR A 1 233 ? 11.252 7.243 -26.657 1.00 90.25 233 THR A C 1
ATOM 1865 O O . THR A 1 233 ? 10.221 7.583 -26.069 1.00 90.25 233 THR A O 1
ATOM 1868 N N . PRO A 1 234 ? 11.995 6.222 -26.195 1.00 86.69 234 PRO A N 1
ATOM 1869 C CA . PRO A 1 234 ? 11.686 5.543 -24.931 1.00 86.69 234 PRO A CA 1
ATOM 1870 C C . PRO A 1 234 ? 11.518 6.524 -23.756 1.00 86.69 234 PRO A C 1
ATOM 1872 O O . PRO A 1 234 ? 10.536 6.465 -23.018 1.00 86.69 234 PRO A O 1
ATOM 1875 N N . LYS A 1 235 ? 12.390 7.537 -23.678 1.00 88.25 235 LYS A N 1
ATOM 1876 C CA . LYS A 1 235 ? 12.302 8.629 -22.696 1.00 88.25 235 LYS A CA 1
ATOM 1877 C C . LYS A 1 235 ? 11.027 9.470 -22.848 1.00 88.25 235 LYS A C 1
ATOM 1879 O O . LYS A 1 235 ? 10.466 9.944 -21.863 1.00 88.25 235 LYS A O 1
ATOM 1884 N N . GLY A 1 236 ? 10.557 9.676 -24.076 1.00 89.56 236 GLY A N 1
ATOM 1885 C CA . GLY A 1 236 ? 9.285 10.338 -24.356 1.00 89.56 236 GLY A CA 1
ATOM 1886 C C . GLY A 1 236 ? 8.069 9.529 -23.901 1.00 89.56 236 GLY A C 1
ATOM 1887 O O . GLY A 1 236 ? 7.113 10.114 -23.394 1.00 89.56 236 GLY A O 1
ATOM 1888 N N . ILE A 1 237 ? 8.113 8.198 -24.026 1.00 87.31 237 ILE A N 1
ATOM 1889 C CA . ILE A 1 237 ? 7.062 7.297 -23.525 1.00 87.31 237 ILE A CA 1
ATOM 1890 C C . ILE A 1 237 ? 6.965 7.379 -22.002 1.00 87.31 237 ILE A C 1
ATOM 1892 O O . ILE A 1 237 ? 5.868 7.548 -21.467 1.00 87.31 237 ILE A O 1
ATOM 1896 N N . GLU A 1 238 ? 8.100 7.315 -21.304 1.00 85.19 238 GLU A N 1
ATOM 1897 C CA . GLU A 1 238 ? 8.148 7.479 -19.847 1.00 85.19 238 GLU A CA 1
ATOM 1898 C C . GLU A 1 238 ? 7.607 8.842 -19.417 1.00 85.19 238 GLU A C 1
ATOM 1900 O O . GLU A 1 238 ? 6.739 8.920 -18.550 1.00 85.19 238 GLU A O 1
ATOM 1905 N N . PHE A 1 239 ? 8.039 9.912 -20.090 1.00 87.75 239 PHE A N 1
ATOM 1906 C CA . PHE A 1 239 ? 7.562 11.266 -19.824 1.00 87.75 239 PHE A CA 1
ATOM 1907 C C . PHE A 1 239 ? 6.037 11.395 -19.971 1.00 87.75 239 PHE A C 1
ATOM 1909 O O . PHE A 1 239 ? 5.383 11.987 -19.105 1.00 87.75 239 PHE A O 1
ATOM 1916 N N . LEU A 1 240 ? 5.461 10.835 -21.041 1.00 86.56 240 LEU A N 1
ATOM 1917 C CA . LEU A 1 240 ? 4.011 10.827 -21.242 1.00 86.56 240 LEU A CA 1
ATOM 1918 C C . LEU A 1 240 ? 3.310 10.028 -20.142 1.00 86.56 240 LEU A C 1
ATOM 1920 O O . LEU A 1 240 ? 2.350 10.525 -19.561 1.00 86.56 240 LEU A O 1
ATOM 1924 N N . ARG A 1 241 ? 3.812 8.842 -19.786 1.00 81.94 241 ARG A N 1
ATOM 1925 C CA . ARG A 1 241 ? 3.240 8.023 -18.709 1.00 81.94 241 ARG A CA 1
ATOM 1926 C C . ARG A 1 241 ? 3.241 8.765 -17.373 1.00 81.94 241 ARG A C 1
ATOM 1928 O O . ARG A 1 241 ? 2.207 8.868 -16.722 1.00 81.94 241 ARG A O 1
ATOM 1935 N N . ASP A 1 242 ? 4.384 9.303 -16.970 1.00 78.75 242 ASP A N 1
ATOM 1936 C CA . ASP A 1 242 ? 4.546 9.905 -15.649 1.00 78.75 242 ASP A CA 1
ATOM 1937 C C . ASP A 1 242 ? 3.834 11.242 -15.495 1.00 78.75 242 ASP A C 1
ATOM 1939 O O . ASP A 1 242 ? 3.430 11.591 -14.387 1.00 78.75 242 ASP A O 1
ATOM 1943 N N . THR A 1 243 ? 3.679 11.996 -16.580 1.00 78.38 243 THR A N 1
ATOM 1944 C CA . THR A 1 243 ? 3.152 13.362 -16.497 1.00 78.38 243 THR A CA 1
ATOM 1945 C C . THR A 1 243 ? 1.690 13.441 -16.911 1.00 78.38 243 THR A C 1
ATOM 1947 O O . THR A 1 243 ? 0.922 14.159 -16.277 1.00 78.38 243 THR A O 1
ATOM 1950 N N . PHE A 1 244 ? 1.292 12.716 -17.959 1.00 73.50 244 PHE A N 1
ATOM 1951 C CA . PHE A 1 244 ? -0.078 12.750 -18.468 1.00 73.50 244 PHE A CA 1
ATOM 1952 C C . PHE A 1 244 ? -1.008 11.879 -17.612 1.00 73.50 244 PHE A C 1
ATOM 1954 O O . PHE A 1 244 ? -2.041 12.361 -17.157 1.00 73.50 244 PHE A O 1
ATOM 1961 N N . LEU A 1 245 ? -0.629 10.629 -17.309 1.00 60.59 245 LEU A N 1
ATOM 1962 C CA . LEU A 1 245 ? -1.510 9.711 -16.567 1.00 60.59 245 LEU A CA 1
ATOM 1963 C C . LEU A 1 245 ? -1.640 10.078 -15.081 1.00 60.59 245 LEU A C 1
ATOM 1965 O O . LEU A 1 245 ? -2.729 9.957 -14.527 1.00 60.59 245 LEU A O 1
ATOM 1969 N N . LYS A 1 246 ? -0.578 10.594 -14.440 1.00 58.97 246 LYS A N 1
ATOM 1970 C CA . LYS A 1 246 ? -0.641 11.043 -13.031 1.00 58.97 246 LYS A CA 1
ATOM 1971 C C . LYS A 1 246 ? -1.457 12.324 -12.822 1.00 58.97 246 LYS A C 1
ATOM 1973 O O . LYS A 1 246 ? -1.773 12.639 -11.685 1.00 58.97 246 LYS A O 1
ATOM 1978 N N . GLN A 1 247 ? -1.755 13.080 -13.881 1.00 54.91 247 GLN A N 1
ATOM 1979 C CA . GLN A 1 247 ? -2.622 14.269 -13.820 1.00 54.91 247 GLN A CA 1
ATOM 1980 C C . GLN A 1 247 ? -4.096 13.939 -14.095 1.00 54.91 247 GLN A C 1
ATOM 1982 O O . GLN A 1 247 ? -4.958 14.762 -13.805 1.00 54.91 247 GLN A O 1
ATOM 1987 N N . ALA A 1 248 ? -4.374 12.763 -14.666 1.00 48.94 248 ALA A N 1
ATOM 1988 C CA . ALA A 1 248 ? -5.718 12.282 -14.986 1.00 48.94 248 ALA A CA 1
ATOM 1989 C C . ALA A 1 248 ? -6.296 11.322 -13.923 1.00 48.94 248 ALA A C 1
ATOM 1991 O O . ALA A 1 248 ? -7.438 10.890 -14.065 1.00 48.94 248 ALA A O 1
ATOM 1992 N N . SER A 1 249 ? -5.507 10.985 -12.893 1.00 41.41 249 SER A N 1
ATOM 1993 C CA . SER A 1 249 ? -5.892 10.182 -11.717 1.00 41.41 249 SER A CA 1
ATOM 1994 C C . SER A 1 249 ? -6.029 11.080 -10.492 1.00 41.41 249 SER A C 1
ATOM 1996 O O . SER A 1 249 ? -6.918 10.807 -9.659 1.00 41.41 249 SER A O 1
#

InterPro domains:
  IPR005039 Antirepressor protein, C-terminal [PF03374] (154-246)
  IPR014054 Bacteriophage regulatory protein, Rha family [PF09669] (22-115)

Mean predicted aligned error: 13.91 Å